Protein AF-A0A166B692-F1 (afdb_monomer_lite)

InterPro domains:
  IPR017853 Glycoside hydrolase superfamily [SSF51445] (12-212)

pLDDT: mean 76.42, std 23.41, range [21.06, 97.94]

Organism: NCBI:txid1314781

Radius of gyration: 19.12 Å; chains: 1; bounding box: 51×31×51 Å

Secondary structure (DSSP, 8-state):
-HHHHHHHHHHHHTT-EEEEEEEE-GGGGSSHHHHHHHHHHHHHHHHHHT-SEEEEEE---PPPPTT---TTS---HHHHHHHHHHHHHHHHH-TTSEEEEEE-THHHHS-SSHHHHHHH-THHHHHHHTTTT-SEEEEEE-STTPPEE-TTS-EE-TTSHHHHHHHHHHHHH-EEETTEEEPPPPGGGEEEEE----TTT-HHHHHHHHHHHHHHHHS-S--S---SS---S-----EE-SS-HHHHHHTTPPPPP-S-----SS---TTTTTTS-TTEEEEEEE--TTSS--

Foldseek 3Di:
DVVQLVVQVVLVVVQFQEAEEDEDDLVCQQDPVSLVVVLVVRVVVCVVSVGLEYEYEYDAFAQADPPQQDLQDGDRRSLVSVLVSVVVNCVVRDLSRAYHYEYALQLLQQFQASVSCRRRNSVSSNCLSCLVSHQAYEHEDADLPDFQAAPVRHGDHLLALVSLQSRCQCQQCWHHGNNDTGHHRQQLRYEYEYEDDQCVPPVSNVVSPVLNVCCLQPVPSDDPDHRPDDSNNRHQYDYHYPDALVVVVVVPRDEDDDDDDDDDDDDDHPPPCVPHDPRYDYDDDDPDPPPPDD

Structure (mmCIF, N/CA/C/O backbone):
data_AF-A0A166B692-F1
#
_entry.id   AF-A0A166B692-F1
#
loop_
_atom_site.group_PDB
_atom_site.id
_atom_site.type_symbol
_atom_site.label_atom_id
_atom_site.label_alt_id
_atom_site.label_comp_id
_atom_site.label_asym_id
_atom_site.label_entity_id
_atom_site.label_seq_id
_atom_site.pdbx_PDB_ins_code
_atom_site.Cartn_x
_atom_site.Cartn_y
_atom_site.Cartn_z
_atom_site.occupancy
_atom_site.B_iso_or_equiv
_atom_site.auth_seq_id
_atom_site.auth_comp_id
_atom_site.auth_asym_id
_atom_site.auth_atom_id
_atom_site.pdbx_PDB_model_num
ATOM 1 N N . GLU A 1 1 ? -30.198 3.445 -3.974 1.00 64.69 1 GLU A N 1
ATOM 2 C CA . GLU A 1 1 ? -29.521 2.811 -2.822 1.00 64.69 1 GLU A CA 1
ATOM 3 C C . GLU A 1 1 ? -29.617 1.288 -2.895 1.00 64.69 1 GLU A C 1
ATOM 5 O O . GLU A 1 1 ? -28.585 0.657 -3.077 1.00 64.69 1 GLU A O 1
ATOM 10 N N . ASP A 1 2 ? -30.819 0.704 -2.883 1.00 73.00 2 ASP A N 1
ATOM 11 C CA . ASP A 1 2 ? -31.014 -0.759 -2.958 1.00 73.00 2 ASP A CA 1
ATOM 12 C C . ASP A 1 2 ? -30.360 -1.430 -4.173 1.00 73.00 2 ASP A C 1
ATOM 14 O O . ASP A 1 2 ? -29.786 -2.509 -4.051 1.00 73.00 2 ASP A O 1
ATOM 18 N N . GLU A 1 3 ? -30.385 -0.776 -5.337 1.00 65.06 3 GLU A N 1
ATOM 19 C CA . GLU A 1 3 ? -29.701 -1.255 -6.546 1.00 65.06 3 GLU A CA 1
ATOM 20 C C . GLU A 1 3 ? -28.190 -1.428 -6.325 1.00 65.06 3 GLU A C 1
ATOM 22 O O . GLU A 1 3 ? -27.606 -2.427 -6.741 1.00 65.06 3 GLU A O 1
ATOM 27 N N . PHE A 1 4 ? -27.562 -0.492 -5.609 1.00 68.69 4 PHE A N 1
ATOM 28 C CA . PHE A 1 4 ? -26.135 -0.545 -5.309 1.00 68.69 4 PHE A CA 1
ATOM 29 C C . PHE A 1 4 ? -25.817 -1.655 -4.301 1.00 68.69 4 PHE A C 1
ATOM 31 O O . PHE A 1 4 ? -24.897 -2.436 -4.528 1.00 68.69 4 PHE A O 1
ATOM 38 N N . ILE A 1 5 ? -26.621 -1.795 -3.242 1.00 75.94 5 ILE A N 1
ATOM 39 C CA . ILE A 1 5 ? -26.503 -2.910 -2.286 1.00 75.94 5 ILE A CA 1
ATOM 40 C C . ILE A 1 5 ? -26.657 -4.256 -3.014 1.00 75.94 5 ILE A C 1
ATOM 42 O O . ILE A 1 5 ? -25.895 -5.192 -2.773 1.00 75.94 5 ILE A O 1
ATOM 46 N N . GLY A 1 6 ? -27.623 -4.356 -3.932 1.00 73.75 6 GLY A N 1
ATOM 47 C CA . GLY A 1 6 ? -27.830 -5.534 -4.773 1.00 73.75 6 GLY A CA 1
ATOM 48 C C . GLY A 1 6 ? -26.619 -5.848 -5.652 1.00 73.75 6 GLY A C 1
ATOM 49 O O . GLY A 1 6 ? -26.192 -7.001 -5.712 1.00 73.75 6 GLY A O 1
ATOM 50 N N . ALA A 1 7 ? -26.020 -4.830 -6.273 1.00 76.62 7 ALA A N 1
ATOM 51 C CA . ALA A 1 7 ? -24.820 -4.979 -7.089 1.00 76.62 7 ALA A CA 1
ATOM 52 C C . ALA A 1 7 ? -23.604 -5.434 -6.264 1.00 76.62 7 ALA A C 1
ATOM 54 O O . ALA A 1 7 ? -22.909 -6.361 -6.679 1.00 76.62 7 ALA A O 1
ATOM 55 N N . VAL A 1 8 ? -23.366 -4.846 -5.085 1.00 75.75 8 VAL A N 1
ATOM 56 C CA . VAL A 1 8 ? -22.285 -5.275 -4.177 1.00 75.75 8 VAL A CA 1
ATOM 57 C C . VAL A 1 8 ? -22.463 -6.748 -3.810 1.00 75.75 8 VAL A C 1
ATOM 59 O O . VAL A 1 8 ? -21.549 -7.547 -4.022 1.00 75.75 8 VAL A O 1
ATOM 62 N N . LYS A 1 9 ? -23.661 -7.144 -3.363 1.00 81.50 9 LYS A N 1
ATOM 63 C CA . LYS A 1 9 ? -23.963 -8.536 -2.992 1.00 81.50 9 LYS A CA 1
ATOM 64 C C . LYS A 1 9 ? -23.793 -9.513 -4.155 1.00 81.50 9 LYS A C 1
ATOM 66 O O . LYS A 1 9 ? -23.209 -10.576 -3.961 1.00 81.50 9 LYS A O 1
ATOM 71 N N . ASP A 1 10 ? -24.251 -9.164 -5.359 1.00 79.56 10 ASP A N 1
ATOM 72 C CA . ASP A 1 10 ? -24.052 -9.990 -6.559 1.00 79.56 10 ASP A CA 1
ATOM 73 C C . ASP A 1 10 ? -22.560 -10.236 -6.822 1.00 79.56 10 ASP A C 1
ATOM 75 O O . ASP A 1 10 ? -22.143 -11.374 -7.050 1.00 79.56 10 ASP A O 1
ATOM 79 N N . LYS A 1 11 ? -21.729 -9.196 -6.724 1.00 78.19 11 LYS A N 1
ATOM 80 C CA . LYS A 1 11 ? -20.282 -9.307 -6.938 1.00 78.19 11 LYS A CA 1
ATOM 81 C C . LYS A 1 11 ? -19.590 -10.130 -5.862 1.00 78.19 11 LYS A C 1
ATOM 83 O O . LYS A 1 11 ? -18.822 -11.029 -6.209 1.00 78.19 11 LYS A O 1
ATOM 88 N N . VAL A 1 12 ? -19.909 -9.889 -4.595 1.00 81.62 12 VAL A N 1
ATOM 89 C CA . VAL A 1 12 ? -19.395 -10.688 -3.475 1.00 81.62 12 VAL A CA 1
ATOM 90 C C . VAL A 1 12 ? -19.789 -12.161 -3.641 1.00 81.62 12 VAL A C 1
ATOM 92 O O . VAL A 1 12 ? -18.932 -13.034 -3.534 1.00 81.62 12 VAL A O 1
ATOM 95 N N . SER A 1 13 ? -21.038 -12.457 -4.032 1.00 85.31 13 SER A N 1
ATOM 96 C CA . SER A 1 13 ? -21.508 -13.836 -4.271 1.00 85.31 13 SER A CA 1
ATOM 97 C C . SER A 1 13 ? -20.775 -14.557 -5.411 1.00 85.31 13 SER A C 1
ATOM 99 O O . SER A 1 13 ? -20.705 -15.783 -5.437 1.00 85.31 13 SER A O 1
ATOM 101 N N . LYS A 1 14 ? -20.176 -13.797 -6.336 1.00 82.19 14 LYS A N 1
ATOM 102 C CA . LYS A 1 14 ? -19.334 -14.292 -7.438 1.00 82.19 14 LYS A CA 1
ATOM 103 C C . LYS A 1 14 ? -17.851 -14.384 -7.056 1.00 82.19 14 LYS A C 1
ATOM 105 O O . LYS A 1 14 ? -16.998 -14.471 -7.942 1.00 82.19 14 LYS A O 1
ATOM 110 N N . GLY A 1 15 ? -17.539 -14.330 -5.761 1.00 81.50 15 GLY A N 1
ATOM 111 C CA . GLY A 1 15 ? -16.182 -14.427 -5.227 1.00 81.50 15 GLY A CA 1
ATOM 112 C C . GLY A 1 15 ? -15.315 -13.204 -5.519 1.00 81.50 15 GLY A C 1
ATOM 113 O O . GLY A 1 15 ? -14.094 -13.326 -5.558 1.00 81.50 15 GLY A O 1
ATOM 114 N N . LYS A 1 16 ? -15.915 -12.037 -5.794 1.00 79.69 16 LYS A N 1
ATOM 115 C CA . LYS A 1 16 ? -15.157 -10.794 -5.981 1.00 79.69 16 LYS A CA 1
ATOM 116 C C . LYS A 1 16 ? -14.879 -10.140 -4.640 1.00 79.69 16 LYS A C 1
ATOM 118 O O . LYS A 1 16 ? -15.752 -10.091 -3.774 1.00 79.69 16 LYS A O 1
ATOM 123 N N . LEU A 1 17 ? -13.680 -9.585 -4.508 1.00 78.56 17 LEU A N 1
ATOM 124 C CA . LEU A 1 17 ? -13.394 -8.634 -3.446 1.00 78.56 17 LEU A CA 1
ATOM 125 C C . LEU A 1 17 ? -14.008 -7.282 -3.839 1.00 78.56 17 LEU A C 1
ATOM 127 O O . LEU A 1 17 ? -13.677 -6.767 -4.902 1.00 78.56 17 LEU A O 1
ATOM 131 N N . VAL A 1 18 ? -14.924 -6.760 -3.026 1.00 79.38 18 VAL A N 1
ATOM 132 C CA . VAL A 1 18 ? -15.646 -5.490 -3.182 1.00 79.38 18 VAL A CA 1
ATOM 133 C C . VAL A 1 18 ? -15.470 -4.693 -1.895 1.00 79.38 18 VAL A C 1
ATOM 135 O O . VAL A 1 18 ? -16.138 -4.951 -0.891 1.00 79.38 18 VAL A O 1
ATOM 138 N N . GLN A 1 19 ? -14.535 -3.746 -1.922 1.00 82.06 19 GLN A N 1
ATOM 139 C CA . GLN A 1 19 ? -14.082 -3.052 -0.713 1.00 82.06 19 GLN A CA 1
ATOM 140 C C . GLN A 1 19 ? -14.661 -1.645 -0.610 1.00 82.06 19 GLN A C 1
ATOM 142 O O . GLN A 1 19 ? -14.878 -0.977 -1.628 1.00 82.06 19 GLN A O 1
ATOM 147 N N . LEU A 1 20 ? -14.841 -1.199 0.632 1.00 80.94 20 LEU A N 1
ATOM 148 C CA . LEU A 1 20 ? -15.067 0.201 0.965 1.00 80.94 20 LEU A CA 1
ATOM 149 C C . LEU A 1 20 ? -13.738 0.966 0.895 1.00 80.94 20 LEU A C 1
ATOM 151 O O . LEU A 1 20 ? -12.823 0.653 1.653 1.00 80.94 20 LEU A O 1
ATOM 155 N N . GLY A 1 21 ? -13.646 1.976 0.029 1.00 78.38 21 GLY A N 1
ATOM 156 C CA . GLY A 1 21 ? -12.514 2.904 0.002 1.00 78.38 21 GLY A CA 1
ATOM 157 C C . GLY A 1 21 ? -12.627 3.968 1.097 1.00 78.38 21 GLY A C 1
ATOM 158 O O . GLY A 1 21 ? -13.635 4.676 1.180 1.00 78.38 21 GLY A O 1
ATOM 159 N N . VAL A 1 22 ? -11.593 4.103 1.926 1.00 77.06 22 VAL A N 1
ATOM 160 C CA . VAL A 1 22 ? -11.512 5.075 3.028 1.00 77.06 22 VAL A CA 1
ATOM 161 C C . VAL A 1 22 ? -10.198 5.841 2.930 1.00 77.06 22 VAL A C 1
ATOM 163 O O . VAL A 1 22 ? -9.146 5.232 2.766 1.00 77.06 22 VAL A O 1
ATOM 166 N N . PHE A 1 23 ? -10.237 7.170 3.047 1.00 75.56 23 PHE A N 1
ATOM 167 C CA . PHE A 1 23 ? -9.013 7.962 3.174 1.00 75.56 23 PHE A CA 1
ATOM 168 C C . PHE A 1 23 ? -8.420 7.798 4.571 1.00 75.56 23 PHE A C 1
ATOM 170 O O . PHE A 1 23 ? -9.109 7.947 5.582 1.00 75.56 23 PHE A O 1
ATOM 177 N N . TRP A 1 24 ? -7.135 7.481 4.615 1.00 75.25 24 TRP A N 1
ATOM 178 C CA . TRP A 1 24 ? -6.392 7.243 5.832 1.00 75.25 24 TRP A CA 1
ATOM 179 C C . TRP A 1 24 ? -5.989 8.554 6.486 1.00 75.25 24 TRP A C 1
ATOM 181 O O . TRP A 1 24 ? -4.905 9.081 6.264 1.00 75.25 24 TRP A O 1
ATOM 191 N N . ASP A 1 25 ? -6.830 9.021 7.396 1.00 78.12 25 ASP A N 1
ATOM 192 C CA . ASP A 1 2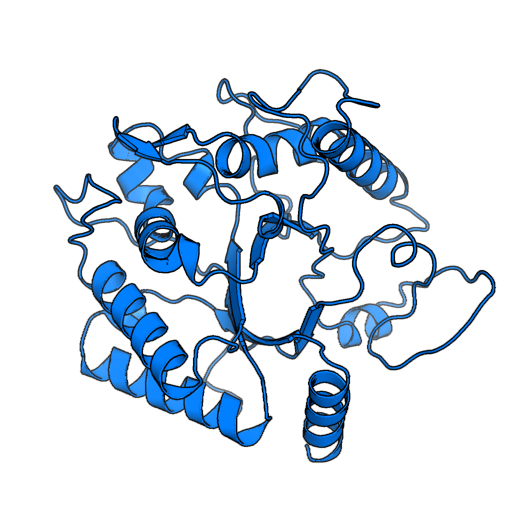5 ? -6.511 10.155 8.250 1.00 78.12 25 ASP A CA 1
ATOM 193 C C . ASP A 1 25 ? -5.996 9.675 9.617 1.00 78.12 25 ASP A C 1
ATOM 195 O O . ASP A 1 25 ? -6.754 9.179 10.460 1.00 78.12 25 ASP A O 1
ATOM 199 N N . PHE A 1 26 ? -4.688 9.814 9.848 1.00 78.12 26 PHE A N 1
ATOM 200 C CA . PHE A 1 26 ? -4.080 9.516 11.150 1.00 78.12 26 PHE A CA 1
ATOM 201 C C . PHE A 1 26 ? -4.628 10.413 12.270 1.00 78.12 26 PHE A C 1
ATOM 203 O O . PHE A 1 26 ? -4.648 9.989 13.425 1.00 78.12 26 PHE A O 1
ATOM 210 N N . GLY A 1 27 ? -5.138 11.608 11.949 1.00 72.69 27 GLY A N 1
ATOM 211 C CA . GLY A 1 27 ? -5.790 12.492 12.913 1.00 72.69 27 GLY A CA 1
ATOM 212 C C . GLY A 1 27 ? -7.027 11.862 13.556 1.00 72.69 27 GLY A C 1
ATOM 213 O O . GLY A 1 27 ? -7.283 12.097 14.727 1.00 72.69 27 GLY A O 1
ATOM 214 N N . GLN A 1 28 ? -7.736 10.971 12.852 1.00 72.88 28 GLN A N 1
ATOM 215 C CA . GLN A 1 28 ? -8.901 10.241 13.389 1.00 72.88 28 GLN A CA 1
ATOM 216 C C . GLN A 1 28 ? -8.526 9.122 14.372 1.00 72.88 28 GLN A C 1
ATOM 218 O O . GLN A 1 28 ? -9.392 8.398 14.857 1.00 72.88 28 GLN A O 1
ATOM 223 N N . HIS A 1 29 ? -7.234 8.960 14.646 1.00 81.75 29 HIS A N 1
ATOM 224 C CA . HIS A 1 29 ? -6.680 7.923 15.505 1.00 81.75 29 HIS A CA 1
ATOM 225 C C . HIS A 1 29 ? -5.787 8.522 16.597 1.00 81.75 29 HIS A C 1
ATOM 227 O O . HIS A 1 29 ? -5.005 7.804 17.217 1.00 81.75 29 HIS A O 1
ATOM 233 N N . ALA A 1 30 ? -5.900 9.829 16.864 1.00 79.25 30 ALA A N 1
ATOM 234 C CA . ALA A 1 30 ? -5.098 10.494 17.886 1.00 79.25 30 ALA A CA 1
ATOM 235 C C . ALA A 1 30 ? -5.487 10.077 19.318 1.00 79.25 30 ALA A C 1
ATOM 237 O O . ALA A 1 30 ? -4.670 10.195 20.229 1.00 79.25 30 ALA A O 1
ATOM 238 N N . ASN A 1 31 ? -6.710 9.576 19.535 1.00 83.19 31 ASN A N 1
ATOM 239 C CA . ASN A 1 31 ? -7.182 9.052 20.822 1.00 83.19 31 ASN A CA 1
ATOM 240 C C . ASN A 1 31 ? -8.294 7.993 20.667 1.00 83.19 31 ASN A C 1
ATOM 242 O O . ASN A 1 31 ? -8.905 7.857 19.605 1.00 83.19 31 ASN A O 1
ATOM 246 N N . ASP A 1 32 ? -8.603 7.300 21.767 1.00 86.31 32 ASP A N 1
ATOM 247 C CA . ASP A 1 32 ? -9.596 6.216 21.839 1.00 86.31 32 ASP A CA 1
ATOM 248 C C . ASP A 1 32 ? -11.006 6.630 21.381 1.00 86.31 32 ASP A C 1
ATOM 250 O O . ASP A 1 32 ? -11.751 5.817 20.834 1.00 86.31 32 ASP A O 1
ATOM 254 N N . THR A 1 33 ? -11.400 7.891 21.598 1.00 83.94 33 THR A N 1
ATOM 255 C CA . THR A 1 33 ? -12.746 8.367 21.235 1.00 83.94 33 THR A CA 1
ATOM 256 C C . THR A 1 33 ? -12.893 8.496 19.723 1.00 83.94 33 THR A C 1
ATOM 258 O O . THR A 1 33 ? -13.887 8.043 19.151 1.00 83.94 33 THR A O 1
ATOM 261 N N . GLU A 1 34 ? -11.905 9.096 19.061 1.00 79.69 34 GLU A N 1
ATOM 262 C CA . GLU A 1 34 ? -11.890 9.229 17.601 1.00 79.69 34 GLU A CA 1
ATOM 263 C C . GLU A 1 34 ? -11.753 7.862 16.929 1.00 79.69 34 GLU A C 1
ATOM 265 O O . GLU A 1 34 ? -12.510 7.557 16.003 1.00 79.69 34 GLU A O 1
ATOM 270 N N . GLN A 1 35 ? -10.900 6.999 17.487 1.00 81.62 35 GLN A N 1
ATOM 271 C CA . GLN A 1 35 ? -10.746 5.615 17.055 1.00 81.62 35 GLN A CA 1
ATOM 272 C C . GLN A 1 35 ? -12.075 4.846 17.111 1.00 81.62 35 GLN A C 1
ATOM 274 O O . GLN A 1 35 ? -12.483 4.226 16.126 1.00 81.62 35 GLN A O 1
ATOM 279 N N . ALA A 1 36 ? -12.782 4.887 18.245 1.00 83.12 36 ALA A N 1
ATOM 280 C CA . ALA A 1 36 ? -14.055 4.185 18.402 1.00 83.12 36 ALA A CA 1
ATOM 281 C C . ALA A 1 36 ? -15.103 4.679 17.394 1.00 83.12 36 ALA A C 1
ATOM 283 O O . ALA A 1 36 ? -15.796 3.871 16.770 1.00 83.12 36 ALA A O 1
ATOM 284 N N . LYS A 1 37 ? -15.169 5.997 17.173 1.00 80.06 37 LYS A N 1
ATOM 285 C CA . LYS A 1 37 ? -16.073 6.609 16.191 1.00 80.06 37 LYS A CA 1
ATOM 286 C C . LYS A 1 37 ? -15.744 6.186 14.759 1.00 80.06 37 LYS A C 1
ATOM 288 O O . LYS A 1 37 ? -16.664 5.952 13.969 1.00 80.06 37 LYS A O 1
ATOM 293 N N . PHE A 1 38 ? -14.461 6.082 14.413 1.00 83.50 38 PHE A N 1
ATOM 294 C CA . PHE A 1 38 ? -14.029 5.580 13.110 1.00 83.50 38 PHE A CA 1
ATOM 295 C C . PHE A 1 38 ? -14.496 4.138 12.897 1.00 83.50 38 PHE A C 1
ATOM 297 O O . PHE A 1 38 ? -15.154 3.853 11.896 1.00 83.50 38 PHE A O 1
ATOM 304 N N . ILE A 1 39 ? -14.236 3.250 13.863 1.00 86.12 39 ILE A N 1
ATOM 305 C CA . ILE A 1 39 ? -14.641 1.837 13.802 1.00 86.12 39 ILE A CA 1
ATOM 306 C C . ILE A 1 39 ? -16.160 1.718 13.655 1.00 86.12 39 ILE A C 1
ATOM 308 O O . ILE A 1 39 ? -16.639 0.997 12.779 1.00 86.12 39 ILE A O 1
ATOM 312 N N . GLU A 1 40 ? -16.931 2.436 14.472 1.00 83.25 40 GLU A N 1
ATOM 313 C CA . GLU A 1 40 ? -18.394 2.437 14.393 1.00 83.25 40 GLU A CA 1
ATOM 314 C C . GLU A 1 40 ? -18.873 2.877 13.003 1.00 83.25 40 GLU A C 1
ATOM 316 O O . GLU A 1 40 ? -19.646 2.171 12.353 1.00 83.25 40 GLU A O 1
ATOM 321 N N . THR A 1 41 ? -18.353 4.000 12.506 1.00 80.12 41 THR A N 1
ATOM 322 C CA . THR A 1 41 ? -18.751 4.565 11.211 1.00 80.12 41 THR A CA 1
ATOM 323 C C . THR A 1 41 ? -18.422 3.610 10.069 1.00 80.12 41 THR A C 1
ATOM 325 O O . THR A 1 41 ? -19.305 3.247 9.290 1.00 80.12 41 THR A O 1
ATOM 328 N N . VAL A 1 42 ? -17.172 3.162 9.979 1.00 83.25 42 VAL A N 1
ATOM 329 C CA . VAL A 1 42 ? -16.694 2.291 8.900 1.00 83.25 42 VAL A CA 1
ATOM 330 C C . VAL A 1 42 ? -17.437 0.961 8.908 1.00 83.25 42 VAL A C 1
ATOM 332 O O . VAL A 1 42 ? -17.937 0.532 7.867 1.00 83.25 42 VAL A O 1
ATOM 335 N N . THR A 1 43 ? -17.588 0.336 10.077 1.00 88.38 43 THR A N 1
ATOM 336 C CA . THR A 1 43 ? -18.288 -0.950 10.170 1.00 88.38 43 THR A CA 1
ATOM 337 C C . THR A 1 43 ? -19.782 -0.813 9.879 1.00 88.38 43 THR A C 1
ATOM 339 O O . THR A 1 43 ? -20.339 -1.679 9.214 1.00 88.38 43 THR A O 1
ATOM 342 N N . SER A 1 44 ? -20.430 0.299 10.247 1.00 81.75 44 SER A N 1
ATOM 343 C CA . SER A 1 44 ? -21.834 0.543 9.880 1.00 81.75 44 SER A CA 1
ATOM 344 C C . SER A 1 44 ? -22.047 0.639 8.362 1.00 81.75 44 SER A C 1
ATOM 346 O O . SER A 1 44 ? -23.039 0.128 7.842 1.00 81.75 44 SER A O 1
ATOM 348 N N . ILE A 1 45 ? -21.103 1.246 7.631 1.00 79.94 45 ILE A N 1
ATOM 349 C CA . ILE A 1 45 ? -21.147 1.353 6.166 1.00 79.94 45 ILE A CA 1
ATOM 350 C C . ILE A 1 45 ? -20.902 -0.022 5.537 1.00 79.94 45 ILE A C 1
ATOM 352 O O . ILE A 1 45 ? -21.648 -0.423 4.642 1.00 79.94 45 ILE A O 1
ATOM 356 N N . ILE A 1 46 ? -19.899 -0.761 6.020 1.00 84.88 46 ILE A N 1
ATOM 357 C CA . ILE A 1 46 ? -19.628 -2.136 5.579 1.00 84.88 46 ILE A CA 1
ATOM 358 C C . ILE A 1 46 ? -20.873 -3.011 5.763 1.00 84.88 46 ILE A C 1
ATOM 360 O O . ILE A 1 46 ? -21.310 -3.645 4.802 1.00 84.88 46 ILE A O 1
ATOM 364 N N . ASP A 1 47 ? -21.493 -2.970 6.945 1.00 93.75 47 ASP A N 1
ATOM 365 C CA . ASP A 1 47 ? -22.680 -3.761 7.286 1.00 93.75 47 ASP A CA 1
ATOM 366 C C . ASP A 1 47 ? -23.888 -3.365 6.414 1.00 93.75 47 ASP A C 1
ATOM 368 O O . ASP A 1 47 ? -24.613 -4.229 5.914 1.00 93.75 47 ASP A O 1
ATOM 372 N N . LYS A 1 48 ? -24.085 -2.060 6.172 1.00 82.06 48 LYS A N 1
ATOM 373 C CA . LYS A 1 48 ? -25.188 -1.536 5.350 1.00 82.06 48 LYS A CA 1
ATOM 374 C C . LYS A 1 48 ? -25.087 -1.971 3.888 1.00 82.06 48 LYS A C 1
ATOM 376 O O . LYS A 1 48 ? -26.089 -2.382 3.299 1.00 82.06 48 LYS A O 1
ATOM 381 N N . TYR A 1 49 ? -23.904 -1.854 3.289 1.00 80.44 49 TYR A N 1
ATOM 382 C CA . TYR A 1 49 ? -23.717 -2.079 1.852 1.00 80.44 49 TYR A CA 1
ATOM 383 C C . TYR A 1 49 ? -23.263 -3.498 1.499 1.00 80.44 49 TYR A C 1
ATOM 385 O O . TYR A 1 49 ? -23.395 -3.904 0.345 1.00 80.44 49 TYR A O 1
ATOM 393 N N . GLY A 1 50 ? -22.811 -4.282 2.480 1.00 85.88 50 GLY A N 1
ATOM 394 C CA . GLY A 1 50 ? -22.369 -5.662 2.287 1.00 85.88 50 GLY A CA 1
ATOM 395 C C . GLY A 1 50 ? -20.976 -5.776 1.669 1.00 85.88 50 GLY A C 1
ATOM 396 O O . GLY A 1 50 ? -20.723 -6.727 0.930 1.00 85.88 50 GLY A O 1
ATOM 397 N N . PHE A 1 51 ? -20.091 -4.810 1.932 1.00 85.44 51 PHE A N 1
ATOM 398 C CA . PHE A 1 51 ? -18.693 -4.887 1.503 1.00 85.44 51 PHE A CA 1
ATOM 399 C C . PHE A 1 51 ? -17.981 -6.057 2.192 1.00 85.44 51 PHE A C 1
ATOM 401 O O . PHE A 1 51 ? -18.229 -6.341 3.361 1.00 85.44 51 PHE A O 1
ATOM 408 N N . ASN A 1 52 ? -17.071 -6.724 1.483 1.00 91.31 52 ASN A N 1
ATOM 409 C CA . ASN A 1 52 ? -16.252 -7.816 2.028 1.00 91.31 52 ASN A CA 1
ATOM 410 C C . ASN A 1 52 ? -14.771 -7.428 2.159 1.00 91.31 52 ASN A C 1
ATOM 412 O O . ASN A 1 52 ? -13.899 -8.294 2.179 1.00 91.31 52 ASN A O 1
ATOM 416 N N . GLY A 1 53 ? -14.484 -6.130 2.247 1.00 90.44 53 GLY A N 1
ATOM 417 C CA . GLY A 1 53 ? -13.162 -5.620 2.575 1.00 90.44 53 GLY A CA 1
ATOM 418 C C . GLY A 1 53 ? -13.136 -4.106 2.752 1.00 90.44 53 GLY A C 1
ATOM 419 O O . GLY A 1 53 ? -14.136 -3.414 2.534 1.00 90.44 53 GLY A O 1
ATOM 420 N N . ILE A 1 54 ? -11.964 -3.598 3.111 1.00 86.38 54 ILE A N 1
ATOM 421 C CA . ILE A 1 54 ? -11.647 -2.175 3.223 1.00 86.38 54 ILE A CA 1
ATOM 422 C C . ILE A 1 54 ? -10.364 -1.872 2.445 1.00 86.38 54 ILE A C 1
ATOM 424 O O . ILE A 1 54 ? -9.406 -2.644 2.488 1.00 86.38 54 ILE A O 1
ATOM 428 N N . ASP A 1 55 ? -10.351 -0.749 1.736 1.00 86.25 55 ASP A N 1
ATOM 429 C CA . ASP A 1 55 ? -9.171 -0.212 1.068 1.00 86.25 55 ASP A CA 1
ATOM 430 C C . ASP A 1 55 ? -8.811 1.159 1.642 1.00 86.25 55 ASP A C 1
ATOM 432 O O . ASP A 1 55 ? -9.613 2.095 1.603 1.00 86.25 55 ASP A O 1
ATOM 436 N N . LEU A 1 56 ? -7.604 1.271 2.186 1.00 86.12 56 LEU A N 1
ATOM 437 C CA . LEU A 1 56 ? -7.111 2.486 2.814 1.00 86.12 56 LEU A CA 1
ATOM 438 C C . LEU A 1 56 ? -6.301 3.278 1.792 1.00 86.12 56 LEU A C 1
ATOM 440 O O . LEU A 1 56 ? -5.211 2.869 1.393 1.00 86.12 56 LEU A O 1
ATOM 444 N N . ASN A 1 57 ? -6.856 4.410 1.377 1.00 79.81 57 ASN A N 1
ATOM 445 C CA . ASN A 1 57 ? -6.235 5.344 0.450 1.00 79.81 57 ASN A CA 1
ATOM 446 C C . ASN A 1 57 ? -5.401 6.342 1.241 1.00 79.81 57 ASN A C 1
ATOM 448 O O . ASN A 1 57 ? -5.868 6.881 2.242 1.00 79.81 57 ASN A O 1
ATOM 452 N N . GLU A 1 58 ? -4.186 6.602 0.788 1.00 76.69 58 GLU A N 1
ATOM 453 C CA . GLU A 1 58 ? -3.293 7.558 1.431 1.00 76.69 58 GLU A CA 1
ATOM 454 C C . GLU A 1 58 ? -3.944 8.938 1.623 1.00 76.69 58 GLU A C 1
ATOM 456 O O . GLU A 1 58 ? -4.544 9.487 0.696 1.00 76.69 58 GLU A O 1
ATOM 461 N N . PHE A 1 59 ? -3.794 9.533 2.808 1.00 75.12 59 PHE A N 1
ATOM 462 C CA . PHE A 1 59 ? -4.180 10.923 3.058 1.00 75.12 59 PHE A CA 1
ATOM 463 C C . PHE A 1 59 ? -3.116 11.626 3.909 1.00 75.12 59 PHE A C 1
ATOM 465 O O . PHE A 1 59 ? -3.247 11.822 5.114 1.00 75.12 59 PHE A O 1
ATOM 472 N N . GLY A 1 60 ? -2.028 12.011 3.237 1.00 77.81 60 GLY A N 1
ATOM 473 C CA . GLY A 1 60 ? -0.914 12.739 3.844 1.00 77.81 60 GLY A CA 1
ATOM 474 C C . GLY A 1 60 ? -0.057 11.889 4.783 1.00 77.81 60 GLY A C 1
ATOM 475 O O . GLY A 1 60 ? -0.290 10.702 4.966 1.00 77.81 60 GLY A O 1
ATOM 476 N N . PHE A 1 61 ? 0.963 12.503 5.372 1.00 81.88 61 PHE A N 1
ATOM 477 C CA . PHE A 1 61 ? 1.883 11.849 6.298 1.00 81.88 61 PHE A CA 1
ATOM 478 C C . PHE A 1 61 ? 1.878 12.598 7.627 1.00 81.88 61 PHE A C 1
ATOM 480 O O . PHE A 1 61 ? 2.165 13.798 7.618 1.00 81.88 61 PHE A O 1
ATOM 487 N N . PRO A 1 62 ? 1.574 11.951 8.766 1.00 87.50 62 PRO A N 1
ATOM 488 C CA . PRO A 1 62 ? 1.961 12.517 10.043 1.00 87.50 62 PRO A CA 1
ATOM 489 C C . PRO A 1 62 ? 3.486 12.446 10.157 1.00 87.50 62 PRO A C 1
ATOM 491 O O . PRO A 1 62 ? 4.110 11.492 9.684 1.00 87.50 62 PRO A O 1
ATOM 494 N N . THR A 1 63 ? 4.073 13.439 10.815 1.00 94.19 63 THR A N 1
ATOM 495 C CA . THR A 1 63 ? 5.437 13.300 11.322 1.00 94.19 63 THR A CA 1
ATOM 496 C C . THR A 1 63 ? 5.417 12.280 12.457 1.00 94.19 63 THR A C 1
ATOM 498 O O . THR A 1 63 ? 4.538 12.348 13.317 1.00 94.19 63 THR A O 1
ATOM 501 N N . LEU A 1 64 ? 6.352 11.333 12.439 1.00 96.44 64 LEU A N 1
ATOM 502 C CA . LEU A 1 64 ? 6.552 10.402 13.549 1.00 96.44 64 LEU A CA 1
ATOM 503 C C . LEU A 1 64 ? 7.120 11.129 14.778 1.00 96.44 64 LEU A C 1
ATOM 505 O O . LEU A 1 64 ? 7.820 12.132 14.639 1.00 96.44 64 LEU A O 1
ATOM 509 N N . ASP A 1 65 ? 6.800 10.630 15.971 1.00 96.12 65 ASP A N 1
ATOM 510 C CA . ASP A 1 65 ? 7.306 11.176 17.231 1.00 96.12 65 ASP A CA 1
ATOM 511 C C . ASP A 1 65 ? 8.837 11.015 17.328 1.00 96.12 65 ASP A C 1
ATOM 513 O O . ASP A 1 65 ? 9.418 10.054 16.817 1.00 96.12 65 ASP A O 1
ATOM 517 N N . ASP A 1 66 ? 9.504 11.942 18.023 1.00 95.31 66 ASP A N 1
ATOM 518 C CA . ASP A 1 66 ? 10.954 11.885 18.229 1.00 95.31 66 ASP A CA 1
ATOM 519 C C . ASP A 1 66 ? 11.370 10.545 18.870 1.00 95.31 66 ASP A C 1
ATOM 521 O O . ASP A 1 66 ? 10.933 10.196 19.968 1.00 95.31 66 ASP A O 1
ATOM 525 N N . GLY A 1 67 ? 12.270 9.818 18.201 1.00 94.50 67 GLY A N 1
ATOM 526 C CA . GLY A 1 67 ? 12.765 8.511 18.643 1.00 94.50 67 GLY A CA 1
ATOM 527 C C . GLY A 1 67 ? 11.956 7.311 18.143 1.00 94.50 67 GLY A C 1
ATOM 528 O O . GLY A 1 67 ? 12.381 6.175 18.369 1.00 94.50 67 GLY A O 1
ATOM 529 N N . ASP A 1 68 ? 10.849 7.527 17.426 1.00 96.88 68 ASP A N 1
ATOM 530 C CA . ASP A 1 68 ? 10.139 6.478 16.690 1.00 96.88 68 ASP A CA 1
ATOM 531 C C . ASP A 1 68 ? 10.881 6.146 15.382 1.00 96.88 68 ASP A C 1
ATOM 533 O O . ASP A 1 68 ? 10.457 6.493 14.281 1.00 96.88 68 ASP A O 1
ATOM 537 N N . ASP A 1 69 ? 12.044 5.505 15.521 1.00 96.19 69 ASP A N 1
ATOM 538 C CA . ASP A 1 69 ? 12.968 5.157 14.427 1.00 96.19 69 ASP A CA 1
ATOM 539 C C . ASP A 1 69 ? 12.800 3.700 13.956 1.00 96.19 69 ASP A C 1
ATOM 541 O O . ASP A 1 69 ? 13.542 3.216 13.098 1.00 96.19 69 ASP A O 1
ATOM 545 N N . ASP A 1 70 ? 11.850 2.969 14.543 1.00 96.44 70 ASP A N 1
ATOM 546 C CA . ASP A 1 70 ? 11.702 1.527 14.379 1.00 96.44 70 ASP A CA 1
ATOM 547 C C . ASP A 1 70 ? 10.317 1.156 13.845 1.00 96.44 70 ASP A C 1
ATOM 549 O O . ASP A 1 70 ? 9.356 1.005 14.597 1.00 96.44 70 ASP A O 1
ATOM 553 N N . PHE A 1 71 ? 10.221 0.916 12.534 1.00 97.69 71 PHE A N 1
ATOM 554 C CA . PHE A 1 71 ? 8.957 0.505 11.913 1.00 97.69 71 PHE A CA 1
ATOM 555 C C . PHE A 1 71 ? 8.411 -0.832 12.452 1.00 97.69 71 PHE A C 1
ATOM 557 O O . PHE A 1 71 ? 7.228 -1.123 12.278 1.00 97.69 71 PHE A O 1
ATOM 564 N N . GLU A 1 72 ? 9.240 -1.677 13.073 1.00 97.50 72 GLU A N 1
ATOM 565 C CA . GLU A 1 72 ? 8.794 -2.947 13.662 1.00 97.50 72 GLU A CA 1
ATOM 566 C C . GLU A 1 72 ? 8.113 -2.732 15.024 1.00 97.50 72 GLU A C 1
ATOM 568 O O . GLU A 1 72 ? 7.338 -3.581 15.469 1.00 97.50 72 GLU A O 1
ATOM 573 N N . GLN A 1 73 ? 8.396 -1.607 15.687 1.00 97.25 73 GLN A N 1
ATOM 574 C CA . GLN A 1 73 ? 7.905 -1.251 17.019 1.00 97.25 73 GLN A CA 1
ATOM 575 C C . GLN A 1 73 ? 7.478 0.227 17.059 1.00 97.25 73 GLN A C 1
ATOM 577 O O . GLN A 1 73 ? 8.078 1.007 17.801 1.00 97.25 73 GLN A O 1
ATOM 582 N N . PRO A 1 74 ? 6.448 0.620 16.282 1.00 97.00 74 PRO A N 1
ATOM 583 C CA . PRO A 1 74 ? 6.021 2.011 16.213 1.00 97.00 74 PRO A CA 1
ATOM 584 C C . PRO A 1 74 ? 5.590 2.528 17.586 1.00 97.00 74 PRO A C 1
ATOM 586 O O . PRO A 1 74 ? 4.921 1.818 18.344 1.00 97.00 74 PRO A O 1
ATOM 589 N N . GLN A 1 75 ? 5.933 3.778 17.879 1.00 96.56 75 GLN A N 1
ATOM 590 C CA . GLN A 1 75 ? 5.610 4.440 19.150 1.00 96.56 75 GLN A CA 1
ATOM 591 C C . GLN A 1 75 ? 4.647 5.612 18.980 1.00 96.56 75 GLN A C 1
ATOM 593 O O . GLN A 1 75 ? 3.903 5.931 19.909 1.00 96.56 75 GLN A O 1
ATOM 598 N N . THR A 1 76 ? 4.605 6.203 17.786 1.00 95.69 76 THR A N 1
ATOM 599 C CA . THR A 1 76 ? 3.709 7.306 17.458 1.00 95.69 76 THR A CA 1
ATOM 600 C C . THR A 1 76 ? 2.266 6.877 17.685 1.00 95.69 76 THR A C 1
ATOM 602 O O . THR A 1 76 ? 1.764 5.948 17.044 1.00 95.69 76 THR A O 1
ATOM 605 N N . THR A 1 77 ? 1.570 7.568 18.591 1.00 93.56 77 THR A N 1
ATOM 606 C CA . THR A 1 77 ? 0.257 7.128 19.105 1.00 93.56 77 THR A CA 1
ATOM 607 C C . THR A 1 77 ? -0.754 6.881 17.982 1.00 93.56 77 THR A C 1
ATOM 609 O O . THR A 1 77 ? -1.412 5.843 17.953 1.00 93.56 77 THR A O 1
ATOM 612 N N . ALA A 1 78 ? -0.831 7.788 17.003 1.00 91.81 78 ALA A N 1
ATOM 613 C CA . ALA A 1 78 ? -1.750 7.647 15.875 1.00 91.81 78 ALA A CA 1
ATOM 614 C C . ALA A 1 78 ? -1.452 6.409 15.010 1.00 91.81 78 ALA A C 1
ATOM 616 O O . ALA A 1 78 ? -2.379 5.758 14.531 1.00 91.81 78 ALA A O 1
ATOM 617 N N . VAL A 1 79 ? -0.176 6.048 14.839 1.00 95.12 79 VAL A N 1
ATOM 618 C CA . VAL A 1 79 ? 0.254 4.857 14.087 1.00 95.12 79 VAL A CA 1
ATOM 619 C C . VAL A 1 79 ? -0.162 3.585 14.824 1.00 95.12 79 VAL A C 1
ATOM 621 O O . VAL A 1 79 ? -0.783 2.698 14.231 1.00 95.12 79 VAL A O 1
ATOM 624 N N . VAL A 1 80 ? 0.120 3.515 16.127 1.00 96.12 80 VAL A N 1
ATOM 625 C CA . VAL A 1 80 ? -0.250 2.379 16.987 1.00 96.12 80 VAL A CA 1
ATOM 626 C C . VAL A 1 80 ? -1.767 2.185 17.009 1.00 96.12 80 VAL A C 1
ATOM 628 O O . VAL A 1 80 ? -2.263 1.074 16.791 1.00 96.12 80 VAL A O 1
ATOM 631 N N . ASN A 1 81 ? -2.517 3.270 17.194 1.00 94.12 81 ASN A N 1
ATOM 632 C CA . ASN A 1 81 ? -3.975 3.238 17.199 1.00 94.12 81 ASN A CA 1
ATOM 633 C C . ASN A 1 81 ? -4.535 2.803 15.844 1.00 94.12 81 ASN A C 1
ATOM 635 O O . ASN A 1 81 ? -5.490 2.026 15.797 1.00 94.12 81 ASN A O 1
ATOM 639 N N . TYR A 1 82 ? -3.938 3.226 14.729 1.00 93.31 82 TYR A N 1
ATOM 640 C CA . TYR A 1 82 ? -4.385 2.793 13.407 1.00 93.31 82 TYR A CA 1
ATOM 641 C C . TYR A 1 82 ? -4.221 1.280 13.208 1.00 93.31 82 TYR A C 1
ATOM 643 O O . TYR A 1 82 ? -5.156 0.606 12.770 1.00 93.31 82 TYR A O 1
ATOM 651 N N . ILE A 1 83 ? -3.077 0.716 13.613 1.00 96.38 83 ILE A N 1
ATOM 652 C CA . ILE A 1 83 ? -2.845 -0.740 13.586 1.00 96.38 83 ILE A CA 1
ATOM 653 C C . ILE A 1 83 ? -3.932 -1.461 14.387 1.00 96.38 83 ILE A C 1
ATOM 655 O O . ILE A 1 83 ? -4.543 -2.413 13.896 1.00 96.38 83 ILE A O 1
ATOM 659 N N . GLN A 1 84 ? -4.214 -0.993 15.605 1.00 96.31 84 GLN A N 1
ATOM 660 C CA . GLN A 1 84 ? -5.228 -1.603 16.464 1.00 96.31 84 GLN A CA 1
ATOM 661 C C . GLN A 1 84 ? -6.643 -1.495 15.873 1.00 96.31 84 GLN A C 1
ATOM 663 O O . GLN A 1 84 ? -7.443 -2.427 15.986 1.00 96.31 84 GLN A O 1
ATOM 668 N N . THR A 1 85 ? -6.946 -0.386 15.204 1.00 94.38 85 THR A N 1
ATOM 669 C CA . THR A 1 85 ? -8.227 -0.151 14.522 1.00 94.38 85 THR A CA 1
ATOM 670 C C . THR A 1 85 ? -8.454 -1.169 13.423 1.00 94.38 85 THR A C 1
ATOM 672 O O . THR A 1 85 ? -9.487 -1.839 13.404 1.00 94.38 85 THR A O 1
ATOM 675 N N . LEU A 1 86 ? -7.473 -1.335 12.535 1.00 95.81 86 LEU A N 1
ATOM 676 C CA . LEU A 1 86 ? -7.579 -2.275 11.426 1.00 95.81 86 LEU A CA 1
ATOM 677 C C . LEU A 1 86 ? -7.670 -3.722 11.912 1.00 95.81 86 LEU A C 1
ATOM 679 O O . LEU A 1 86 ? -8.510 -4.469 11.412 1.00 95.81 86 LEU A O 1
ATOM 683 N N . ARG A 1 87 ? -6.903 -4.095 12.948 1.00 97.00 87 ARG A N 1
ATOM 684 C CA . ARG A 1 87 ? -7.041 -5.407 13.607 1.00 97.00 87 ARG A CA 1
ATOM 685 C C . ARG A 1 87 ? -8.442 -5.617 14.169 1.00 97.00 87 ARG A C 1
ATOM 687 O O . ARG A 1 87 ? -9.010 -6.691 14.006 1.00 97.00 87 ARG A O 1
ATOM 694 N N . THR A 1 88 ? -9.020 -4.593 14.796 1.00 97.06 88 THR A N 1
ATOM 695 C CA . THR A 1 88 ? -10.377 -4.656 15.361 1.00 97.06 88 THR A CA 1
ATOM 696 C C . THR A 1 88 ? -11.430 -4.840 14.268 1.00 97.06 88 THR A C 1
ATOM 698 O O . THR A 1 88 ? -12.309 -5.693 14.396 1.00 97.06 88 THR A O 1
ATOM 701 N N . ILE A 1 89 ? -11.325 -4.091 13.166 1.00 95.88 89 ILE A N 1
ATOM 702 C CA . ILE A 1 89 ? -12.225 -4.223 12.012 1.00 95.88 89 ILE A CA 1
ATOM 703 C C . ILE A 1 89 ? -12.089 -5.614 11.387 1.00 95.88 89 ILE A C 1
ATOM 705 O O . ILE A 1 89 ? -13.100 -6.284 11.179 1.00 95.88 89 ILE A O 1
ATOM 709 N N . LYS A 1 90 ? -10.865 -6.092 11.132 1.00 96.38 90 LYS A N 1
ATOM 710 C CA . LYS A 1 90 ? -10.661 -7.423 10.549 1.00 96.38 90 LYS A CA 1
ATOM 711 C C . LYS A 1 90 ? -11.176 -8.526 11.473 1.00 96.38 90 LYS A C 1
ATOM 713 O O . LYS A 1 90 ? -11.890 -9.406 11.009 1.00 96.38 90 LYS A O 1
ATOM 718 N N . ALA A 1 91 ? -10.918 -8.445 12.779 1.00 97.31 91 ALA A N 1
ATOM 719 C CA . ALA A 1 91 ? -11.429 -9.412 13.753 1.00 97.31 91 ALA A CA 1
ATOM 720 C C . ALA A 1 91 ? -12.967 -9.484 13.780 1.00 97.31 91 ALA A C 1
ATOM 722 O O . ALA A 1 91 ? -13.519 -10.561 13.996 1.00 97.31 91 ALA A O 1
ATOM 723 N N . LYS A 1 92 ? -13.670 -8.369 13.523 1.00 97.94 92 LYS A N 1
ATOM 724 C CA . LYS A 1 92 ? -15.139 -8.351 13.408 1.00 97.94 92 LYS A CA 1
ATOM 725 C C . LYS A 1 92 ? -15.644 -9.158 12.203 1.00 97.94 92 LYS A C 1
ATOM 727 O O . LYS A 1 92 ? -16.692 -9.791 12.315 1.00 97.94 92 LYS A O 1
ATOM 732 N N . TYR A 1 93 ? -14.935 -9.131 11.074 1.00 97.75 93 TYR A N 1
ATOM 733 C CA . TYR A 1 93 ? -15.390 -9.735 9.812 1.00 97.75 93 TYR A CA 1
ATOM 734 C C . TYR A 1 93 ? -14.725 -11.076 9.461 1.00 97.75 93 TYR A C 1
ATOM 736 O O . TYR A 1 93 ? -15.249 -11.808 8.623 1.00 97.75 93 TYR A O 1
ATOM 744 N N . GLY A 1 94 ? -13.619 -11.423 10.120 1.00 96.19 94 GLY A N 1
ATOM 745 C CA . GLY A 1 94 ? -12.890 -12.677 9.939 1.00 96.19 94 GLY A CA 1
ATOM 746 C C . GLY A 1 94 ? -11.764 -12.612 8.903 1.00 96.19 94 GLY A C 1
ATOM 747 O O . GLY A 1 94 ? -11.522 -11.592 8.256 1.00 96.19 94 GLY A O 1
ATOM 748 N N . ASP A 1 95 ? -11.059 -13.733 8.753 1.00 93.50 95 ASP A N 1
ATOM 749 C CA . ASP A 1 95 ? -9.814 -13.817 7.975 1.00 93.50 95 ASP A CA 1
ATOM 750 C C . ASP A 1 95 ? -10.001 -13.505 6.483 1.00 93.50 95 ASP A C 1
ATOM 752 O O . ASP A 1 95 ? -9.124 -12.883 5.873 1.00 93.50 95 ASP A O 1
ATOM 756 N N . ASP A 1 96 ? -11.168 -13.857 5.934 1.00 92.81 96 ASP A N 1
ATOM 757 C CA . ASP A 1 96 ? -11.546 -13.636 4.533 1.00 92.81 96 ASP A CA 1
ATOM 758 C C . ASP A 1 96 ? -11.883 -12.169 4.214 1.00 92.81 96 ASP A C 1
ATOM 760 O O . ASP A 1 96 ? -12.022 -11.807 3.043 1.00 92.81 96 ASP A O 1
ATOM 764 N N . PHE A 1 97 ? -12.018 -11.309 5.230 1.00 96.44 97 PHE A N 1
ATOM 765 C CA . PHE A 1 97 ? -12.252 -9.886 5.017 1.00 96.44 97 PHE A CA 1
ATOM 766 C C . PHE A 1 97 ? -11.020 -9.232 4.393 1.00 96.44 97 PHE A C 1
ATOM 768 O O . PHE A 1 97 ? -9.912 -9.296 4.948 1.00 96.44 97 PHE A O 1
ATOM 775 N N . GLY A 1 98 ? -11.221 -8.593 3.242 1.00 92.69 98 GLY A N 1
ATOM 776 C CA . GLY A 1 98 ? -10.135 -7.984 2.497 1.00 92.69 98 GLY A CA 1
ATOM 777 C C . GLY A 1 98 ? -9.576 -6.744 3.181 1.00 92.69 98 GLY A C 1
ATOM 778 O O . GLY A 1 98 ? -10.321 -5.887 3.652 1.00 92.69 98 GLY A O 1
ATOM 779 N N . LEU A 1 99 ? -8.252 -6.651 3.206 1.00 94.81 99 LEU A N 1
ATOM 780 C CA . LEU A 1 99 ? -7.528 -5.492 3.710 1.00 94.81 99 LEU A CA 1
ATOM 781 C C . LEU A 1 99 ? -6.560 -5.024 2.633 1.00 94.81 99 LEU A C 1
ATOM 783 O O . LEU A 1 99 ? -5.579 -5.710 2.329 1.00 94.81 99 LEU A O 1
ATOM 787 N N . SER A 1 100 ? -6.850 -3.874 2.040 1.00 91.00 100 SER A N 1
ATOM 788 C CA . SER A 1 100 ? -6.025 -3.291 0.990 1.00 91.00 100 SER A CA 1
ATOM 789 C C . SER A 1 100 ? -5.515 -1.910 1.370 1.00 91.00 100 SER A C 1
ATOM 791 O O . SER A 1 100 ? -6.133 -1.198 2.159 1.00 91.00 100 SER A O 1
ATOM 793 N N . PHE A 1 101 ? -4.368 -1.554 0.808 1.00 89.75 101 PHE A N 1
ATOM 794 C CA . PHE A 1 101 ? -3.796 -0.222 0.921 1.00 89.75 101 PHE A CA 1
ATOM 795 C C . PHE A 1 101 ? -3.485 0.290 -0.469 1.00 89.75 101 PHE A C 1
ATOM 797 O O . PHE A 1 101 ? -2.813 -0.399 -1.237 1.00 89.75 101 PHE A O 1
ATOM 804 N N . THR A 1 102 ? -3.926 1.503 -0.756 1.00 86.44 102 THR A N 1
ATOM 805 C CA . THR A 1 102 ? -3.621 2.225 -1.983 1.00 86.44 102 THR A CA 1
ATOM 806 C C . THR A 1 102 ? -2.823 3.460 -1.595 1.00 86.44 102 THR A C 1
ATOM 808 O O . THR A 1 102 ? -3.379 4.440 -1.104 1.00 86.44 102 THR A O 1
ATOM 811 N N . ILE A 1 103 ? -1.500 3.380 -1.755 1.00 87.06 103 ILE A N 1
ATOM 812 C CA . ILE A 1 103 ? -0.555 4.412 -1.305 1.00 87.06 103 ILE A CA 1
ATOM 813 C C . ILE A 1 103 ? 0.460 4.779 -2.386 1.00 87.06 103 ILE A C 1
ATOM 815 O O . ILE A 1 103 ? 0.706 4.002 -3.310 1.00 87.06 103 ILE A O 1
ATOM 819 N N . ARG A 1 104 ? 1.079 5.953 -2.288 1.00 86.62 104 ARG A N 1
ATOM 820 C CA . ARG A 1 104 ? 2.192 6.341 -3.161 1.00 86.62 104 ARG A CA 1
ATOM 821 C C . ARG A 1 104 ? 3.456 5.566 -2.811 1.00 86.62 104 ARG A C 1
ATOM 823 O O . ARG A 1 104 ? 3.627 5.038 -1.711 1.00 86.62 104 ARG A O 1
ATOM 830 N N . SER A 1 105 ? 4.413 5.554 -3.736 1.00 89.88 105 SER A N 1
ATOM 831 C CA . SER A 1 105 ? 5.737 4.963 -3.501 1.00 89.88 105 SER A CA 1
ATOM 832 C C . SER A 1 105 ? 6.612 5.765 -2.528 1.00 89.88 105 SER A C 1
ATOM 834 O O . SER A 1 105 ? 7.678 5.284 -2.144 1.00 89.88 105 SER A O 1
ATOM 836 N N . THR A 1 106 ? 6.173 6.955 -2.109 1.00 90.56 106 THR A N 1
ATOM 837 C CA . THR A 1 106 ? 6.913 7.910 -1.270 1.00 90.56 106 THR A CA 1
ATOM 838 C C . THR A 1 106 ? 7.486 7.273 -0.005 1.00 90.56 106 THR A C 1
ATOM 840 O O . THR A 1 106 ? 8.688 7.389 0.227 1.00 90.56 106 THR A O 1
ATOM 843 N N . SER A 1 107 ? 6.690 6.516 0.761 1.00 92.88 107 SER A N 1
ATOM 844 C CA . SER A 1 107 ? 7.186 5.814 1.958 1.00 92.88 107 SER A CA 1
ATOM 845 C C . SER A 1 107 ? 8.285 4.813 1.660 1.00 92.88 107 SER A C 1
ATOM 847 O O . SER A 1 107 ? 9.207 4.630 2.443 1.00 92.88 107 SER A O 1
ATOM 849 N N . PHE A 1 108 ? 8.213 4.146 0.514 1.00 95.06 108 PHE A N 1
ATOM 850 C CA . PHE A 1 108 ? 9.241 3.188 0.139 1.00 95.06 108 PHE A CA 1
ATOM 851 C C . PHE A 1 108 ? 10.510 3.903 -0.321 1.00 95.06 108 PHE A C 1
ATOM 853 O O . PHE A 1 108 ? 11.612 3.427 -0.087 1.00 95.06 108 PHE A O 1
ATOM 860 N N . GLN A 1 109 ? 10.382 5.047 -0.984 1.00 93.69 109 GLN A N 1
ATOM 861 C CA . GLN A 1 109 ? 11.500 5.710 -1.655 1.00 93.69 109 GLN A CA 1
ATOM 862 C C . GLN A 1 109 ? 12.245 6.704 -0.765 1.00 93.69 109 GLN A C 1
ATOM 864 O O . GLN A 1 109 ? 13.454 6.852 -0.927 1.00 93.69 109 GLN A O 1
ATOM 869 N N . LEU A 1 110 ? 11.554 7.357 0.173 1.00 93.94 110 LEU A N 1
ATOM 870 C CA . LEU A 1 110 ? 12.093 8.468 0.964 1.00 93.94 110 LEU A CA 1
ATOM 871 C C . LEU A 1 110 ? 12.369 8.119 2.430 1.00 93.94 110 LEU A C 1
ATOM 873 O O . LEU A 1 110 ? 12.650 9.014 3.213 1.00 93.94 110 LEU A O 1
ATOM 877 N N . SER A 1 111 ? 12.310 6.845 2.821 1.00 96.00 111 SER A N 1
ATOM 878 C CA . SER A 1 111 ? 12.463 6.435 4.228 1.00 96.00 111 SER A CA 1
ATOM 879 C C . SER A 1 111 ? 13.745 5.655 4.533 1.00 96.00 111 SER A C 1
ATOM 881 O O . SER A 1 111 ? 13.809 4.939 5.527 1.00 96.00 111 SER A O 1
ATOM 883 N N . SER A 1 112 ? 14.773 5.760 3.682 1.00 94.44 112 SER A N 1
ATOM 884 C CA . SER A 1 112 ? 16.021 4.998 3.868 1.00 94.44 112 SER A CA 1
ATOM 885 C C . SER A 1 112 ? 16.835 5.429 5.093 1.00 94.44 112 SER A C 1
ATOM 887 O O . SER A 1 112 ? 17.416 4.577 5.767 1.00 94.44 112 SER A O 1
ATOM 889 N N . ASP A 1 113 ? 16.854 6.725 5.398 1.00 95.56 113 ASP A N 1
ATOM 890 C CA . ASP A 1 113 ? 17.443 7.282 6.618 1.00 95.56 113 ASP A CA 1
ATOM 891 C C . ASP A 1 113 ? 16.361 7.699 7.629 1.00 95.56 113 ASP A C 1
ATOM 893 O O . ASP A 1 113 ? 15.178 7.776 7.293 1.00 95.56 113 ASP A O 1
ATOM 897 N N . THR A 1 114 ? 16.767 7.941 8.879 1.00 96.56 114 THR A N 1
ATOM 898 C CA . THR A 1 114 ? 15.860 8.301 9.981 1.00 96.56 114 THR A CA 1
ATOM 899 C C . THR A 1 114 ? 15.079 9.583 9.705 1.00 96.56 114 THR A C 1
ATOM 901 O O . THR A 1 114 ? 13.878 9.630 9.951 1.00 96.56 114 THR A O 1
ATOM 904 N N . TYR A 1 115 ? 15.728 10.606 9.141 1.00 96.25 115 TYR A N 1
ATOM 905 C CA . TYR A 1 115 ? 15.073 11.881 8.856 1.00 96.25 115 TYR A CA 1
ATOM 906 C C . TYR A 1 115 ? 13.956 11.689 7.826 1.00 96.25 115 TYR A C 1
ATOM 908 O O . TYR A 1 115 ? 12.807 12.047 8.067 1.00 96.25 115 TYR A O 1
ATOM 916 N N . GLY A 1 116 ? 14.258 11.054 6.697 1.00 95.75 116 GLY A N 1
ATOM 917 C CA . GLY A 1 116 ? 13.275 10.747 5.668 1.00 95.75 116 GLY A CA 1
ATOM 918 C C . GLY A 1 116 ? 12.161 9.819 6.163 1.00 95.75 116 GLY A C 1
ATOM 919 O O . GLY A 1 116 ? 10.993 10.015 5.811 1.00 95.75 116 GLY A O 1
ATOM 920 N N . TYR A 1 117 ? 12.490 8.846 7.019 1.00 97.12 117 TYR A N 1
ATOM 921 C CA . TYR A 1 117 ? 11.515 7.966 7.666 1.00 97.12 117 TYR A CA 1
ATOM 922 C C . TYR A 1 117 ? 10.529 8.741 8.545 1.00 97.12 117 TYR A C 1
ATOM 924 O O . TYR A 1 117 ? 9.328 8.519 8.426 1.00 97.12 117 TYR A O 1
ATOM 932 N N . HIS A 1 118 ? 10.979 9.716 9.333 1.00 96.75 118 HIS A N 1
ATOM 933 C CA . HIS A 1 118 ? 10.084 10.502 10.192 1.00 96.75 118 HIS A CA 1
ATOM 934 C C . HIS A 1 118 ? 9.020 11.285 9.427 1.00 96.75 118 HIS A C 1
ATOM 936 O O . HIS A 1 118 ? 7.892 11.391 9.899 1.00 96.75 118 HIS A O 1
ATOM 942 N N . PHE A 1 119 ? 9.348 11.807 8.243 1.00 95.44 119 PHE A N 1
ATOM 943 C CA . PHE A 1 119 ? 8.415 12.627 7.457 1.00 95.44 119 PHE A CA 1
ATOM 944 C C . PHE A 1 119 ? 7.595 11.844 6.428 1.00 95.44 119 PHE A C 1
ATOM 946 O O . PHE A 1 119 ? 6.566 12.337 5.975 1.00 95.44 119 PHE A O 1
ATOM 953 N N . ASN A 1 120 ? 8.043 10.652 6.025 1.00 93.75 120 ASN A N 1
ATOM 954 C CA . ASN A 1 120 ? 7.444 9.908 4.906 1.00 93.75 120 ASN A CA 1
ATOM 955 C C . ASN A 1 120 ? 7.119 8.447 5.248 1.00 93.75 120 ASN A C 1
ATOM 957 O O . ASN A 1 120 ? 6.550 7.720 4.434 1.00 93.75 120 ASN A O 1
ATOM 961 N N . GLY A 1 121 ? 7.512 7.977 6.427 1.00 94.94 121 GLY A N 1
ATOM 962 C CA . GLY A 1 12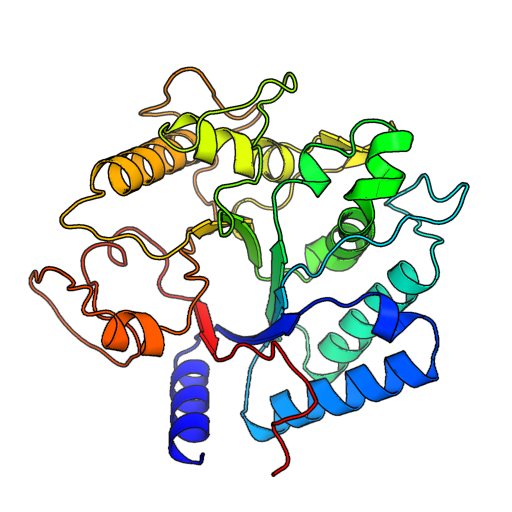1 ? 7.542 6.561 6.772 1.00 94.94 121 GLY A CA 1
ATOM 963 C C . GLY A 1 121 ? 6.323 6.050 7.521 1.00 94.94 121 GLY A C 1
ATOM 964 O O . GLY A 1 121 ? 6.223 4.843 7.695 1.00 94.94 121 GLY A O 1
ATOM 965 N N . ALA A 1 122 ? 5.388 6.913 7.929 1.00 94.88 122 ALA A N 1
ATOM 966 C CA . ALA A 1 122 ? 4.302 6.559 8.851 1.00 94.88 122 ALA A CA 1
ATOM 967 C C . ALA A 1 122 ? 3.397 5.398 8.395 1.00 94.88 122 ALA A C 1
ATOM 969 O O . ALA A 1 122 ? 2.813 4.705 9.228 1.00 94.88 122 ALA A O 1
ATOM 970 N N . TYR A 1 123 ? 3.310 5.134 7.088 1.00 95.25 123 TYR A N 1
ATOM 971 C CA . TYR A 1 123 ? 2.583 3.974 6.566 1.00 95.25 123 TYR A CA 1
ATOM 972 C C . TYR A 1 123 ? 3.336 2.651 6.745 1.00 95.25 123 TYR A C 1
ATOM 974 O O . TYR A 1 123 ? 2.693 1.623 6.953 1.00 95.25 123 TYR A O 1
ATOM 982 N N . LEU A 1 124 ? 4.675 2.661 6.694 1.00 97.31 124 LEU A N 1
ATOM 983 C CA . LEU A 1 124 ? 5.529 1.469 6.772 1.00 97.31 124 LEU A CA 1
ATOM 984 C C . LEU A 1 124 ? 5.277 0.604 8.016 1.00 97.31 124 LEU A C 1
ATOM 986 O O . LEU A 1 124 ? 5.070 -0.597 7.826 1.00 97.31 124 LEU A O 1
ATOM 990 N N . PRO A 1 125 ? 5.244 1.141 9.255 1.00 97.62 125 PRO A N 1
ATOM 991 C CA . PRO A 1 125 ? 4.980 0.324 10.436 1.00 97.62 125 PRO A CA 1
ATOM 992 C C . PRO A 1 125 ? 3.622 -0.372 10.380 1.00 97.62 125 PRO A C 1
ATOM 994 O O . PRO A 1 125 ? 3.494 -1.534 10.762 1.00 97.62 125 PRO A O 1
ATOM 997 N N . VAL A 1 126 ? 2.602 0.296 9.844 1.00 96.88 126 VAL A N 1
ATOM 998 C CA . VAL A 1 126 ? 1.251 -0.266 9.778 1.00 96.88 126 VAL A CA 1
ATOM 999 C C . VAL A 1 126 ? 1.144 -1.367 8.729 1.00 96.88 126 VAL A C 1
ATOM 1001 O O . VAL A 1 126 ? 0.669 -2.462 9.037 1.00 96.88 126 VAL A O 1
ATOM 1004 N N . ILE A 1 127 ? 1.619 -1.123 7.501 1.00 96.81 127 ILE A N 1
ATOM 1005 C CA . ILE A 1 127 ? 1.598 -2.153 6.450 1.00 96.81 127 ILE A CA 1
ATOM 1006 C C . ILE A 1 127 ? 2.523 -3.324 6.798 1.00 96.81 127 ILE A C 1
ATOM 1008 O O . ILE A 1 127 ? 2.253 -4.454 6.394 1.00 96.81 127 ILE A O 1
ATOM 1012 N N . HIS A 1 128 ? 3.591 -3.081 7.566 1.00 97.69 128 HIS A N 1
ATOM 1013 C CA . HIS A 1 128 ? 4.456 -4.131 8.085 1.00 97.69 128 HIS A CA 1
ATOM 1014 C C . HIS A 1 128 ? 3.737 -4.970 9.148 1.00 97.69 128 HIS A C 1
ATOM 1016 O O . HIS A 1 128 ? 3.700 -6.195 9.028 1.00 97.69 128 HIS A O 1
ATOM 1022 N N . ALA A 1 129 ? 3.099 -4.333 10.134 1.00 97.81 129 ALA A N 1
ATOM 1023 C CA . ALA A 1 129 ? 2.375 -5.006 11.214 1.00 97.81 129 ALA A CA 1
ATOM 1024 C C . ALA A 1 129 ? 1.176 -5.848 10.738 1.00 97.81 129 ALA A C 1
ATOM 1026 O O . ALA A 1 129 ? 0.746 -6.749 11.460 1.00 97.81 129 ALA A O 1
ATOM 1027 N N . LEU A 1 130 ? 0.641 -5.551 9.547 1.00 96.31 130 LEU A N 1
ATOM 1028 C CA . LEU A 1 130 ? -0.523 -6.211 8.936 1.00 96.31 130 LEU A CA 1
ATOM 1029 C C . LEU A 1 130 ? -0.169 -7.005 7.668 1.00 96.31 130 LEU A C 1
ATOM 1031 O O . LEU A 1 130 ? -1.056 -7.465 6.950 1.00 96.31 130 LEU A O 1
ATOM 1035 N N . ARG A 1 131 ? 1.123 -7.185 7.364 1.00 95.00 131 ARG A N 1
ATOM 1036 C CA . ARG A 1 131 ? 1.606 -7.735 6.081 1.00 95.00 131 ARG A CA 1
ATOM 1037 C C . ARG A 1 131 ? 1.011 -9.094 5.702 1.00 95.00 131 ARG A C 1
ATOM 1039 O O . ARG A 1 131 ? 0.750 -9.367 4.524 1.00 95.00 131 ARG A O 1
ATOM 1046 N N . ASP A 1 132 ? 0.777 -9.945 6.694 1.00 93.25 132 ASP A N 1
ATOM 1047 C CA . ASP A 1 132 ? 0.232 -11.285 6.482 1.00 93.25 132 ASP A CA 1
ATOM 1048 C C . ASP A 1 132 ? -1.272 -11.235 6.185 1.00 93.25 132 ASP A C 1
ATOM 1050 O O . ASP A 1 132 ? -1.762 -12.011 5.363 1.00 93.25 132 ASP A O 1
ATOM 1054 N N . GLU A 1 133 ? -1.967 -10.230 6.718 1.00 93.62 133 GLU A N 1
ATOM 1055 C CA . GLU A 1 133 ? -3.403 -9.986 6.546 1.00 93.62 133 GLU A CA 1
ATOM 1056 C C . GLU A 1 133 ? -3.748 -9.265 5.233 1.00 93.62 133 GLU A C 1
ATOM 1058 O O . GLU A 1 133 ? -4.906 -9.280 4.810 1.00 93.62 133 GLU A O 1
ATOM 1063 N N . LEU A 1 134 ? -2.752 -8.656 4.574 1.00 91.88 134 LEU A N 1
ATOM 1064 C CA . LEU A 1 134 ? -2.928 -7.907 3.328 1.00 91.88 134 LEU A CA 1
ATOM 1065 C C . LEU A 1 134 ? -3.571 -8.744 2.218 1.00 91.88 134 LEU A C 1
ATOM 1067 O O . LEU A 1 134 ? -3.089 -9.829 1.884 1.00 91.88 134 LEU A O 1
ATOM 1071 N N . SER A 1 135 ? -4.579 -8.182 1.565 1.00 90.81 135 SER A N 1
ATOM 1072 C CA . SER A 1 135 ? -5.122 -8.668 0.296 1.00 90.81 135 SER A CA 1
ATOM 1073 C C . SER A 1 135 ? -4.412 -8.024 -0.892 1.00 90.81 135 SER A C 1
ATOM 1075 O O . SER A 1 135 ? -4.020 -8.731 -1.826 1.00 90.81 135 SER A O 1
ATOM 1077 N N . THR A 1 136 ? -4.227 -6.698 -0.842 1.00 87.81 136 THR A N 1
ATOM 1078 C CA . THR A 1 136 ? -3.550 -5.910 -1.883 1.00 87.81 136 THR A CA 1
ATOM 1079 C C . THR A 1 136 ? -2.766 -4.739 -1.280 1.00 87.81 136 THR A C 1
ATOM 1081 O O . THR A 1 136 ? -3.278 -4.005 -0.445 1.00 87.81 136 THR A O 1
ATOM 1084 N N . LEU A 1 137 ? -1.538 -4.528 -1.745 1.00 91.00 137 LEU A N 1
ATOM 1085 C CA . LEU A 1 137 ? -0.767 -3.297 -1.594 1.00 91.00 137 LEU A CA 1
ATOM 1086 C C . LEU A 1 137 ? -0.636 -2.665 -2.984 1.00 91.00 137 LEU A C 1
ATOM 1088 O O . LEU A 1 137 ? 0.142 -3.131 -3.813 1.00 91.00 137 LEU A O 1
ATOM 1092 N N . CYS A 1 138 ? -1.440 -1.650 -3.257 1.00 87.94 138 CYS A N 1
ATOM 1093 C CA . CYS A 1 138 ? -1.492 -0.935 -4.519 1.00 87.94 138 CYS A CA 1
ATOM 1094 C C . CYS A 1 138 ? -0.626 0.325 -4.439 1.00 87.94 138 CYS A C 1
ATOM 1096 O O . CYS A 1 138 ? -0.868 1.198 -3.608 1.00 87.94 138 CYS A O 1
ATOM 1098 N N . LEU A 1 139 ? 0.383 0.412 -5.305 1.00 87.94 139 LEU A N 1
ATOM 1099 C CA . LEU A 1 139 ? 1.205 1.606 -5.457 1.00 87.94 139 LEU A CA 1
ATOM 1100 C C . LEU A 1 139 ? 0.594 2.449 -6.566 1.00 87.94 139 LEU A C 1
ATOM 1102 O O . LEU A 1 139 ? 0.522 1.969 -7.698 1.00 87.94 139 LEU A O 1
ATOM 1106 N N . HIS A 1 140 ? 0.120 3.655 -6.262 1.00 80.50 140 HIS A N 1
ATOM 1107 C CA . HIS A 1 140 ? -0.611 4.456 -7.243 1.00 80.50 140 HIS A CA 1
ATOM 1108 C C . HIS A 1 140 ? 0.201 5.606 -7.847 1.00 80.50 140 HIS A C 1
ATOM 1110 O O . HIS A 1 140 ? 0.988 6.266 -7.174 1.00 80.50 140 HIS A O 1
ATOM 1116 N N . HIS A 1 141 ? -0.072 5.869 -9.126 1.00 74.44 141 HIS A N 1
ATOM 1117 C CA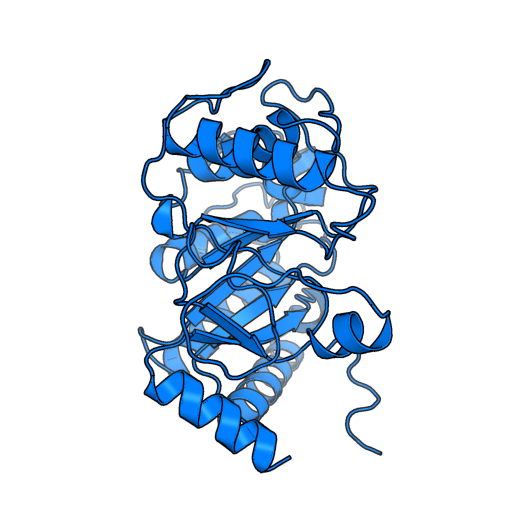 . HIS A 1 141 ? 0.361 7.044 -9.881 1.00 74.44 141 HIS A CA 1
ATOM 1118 C C . HIS A 1 141 ? -0.862 7.903 -10.232 1.00 74.44 141 HIS A C 1
ATOM 1120 O O . HIS A 1 141 ? -1.374 7.883 -11.352 1.00 74.44 141 HIS A O 1
ATOM 1126 N N . PHE A 1 142 ? -1.412 8.572 -9.228 1.00 68.12 142 PHE A N 1
ATOM 1127 C CA . PHE A 1 142 ? -2.642 9.357 -9.369 1.00 68.12 142 PHE A CA 1
ATOM 1128 C C . PHE A 1 142 ? -2.348 10.845 -9.534 1.00 68.12 142 PHE A C 1
ATOM 1130 O O . PHE A 1 142 ? -2.996 11.519 -10.333 1.00 68.12 142 PHE A O 1
ATOM 1137 N N . ASP A 1 143 ? -1.291 11.317 -8.878 1.00 67.31 143 ASP A N 1
ATOM 1138 C CA . ASP A 1 143 ? -0.844 12.692 -8.975 1.00 67.31 143 ASP A CA 1
ATOM 1139 C C . ASP A 1 143 ? 0.419 12.758 -9.843 1.00 67.31 143 ASP A C 1
ATOM 1141 O O . ASP A 1 143 ? 1.484 12.242 -9.501 1.00 67.31 143 ASP A O 1
ATOM 1145 N N . GLY A 1 144 ? 0.312 13.426 -10.996 1.00 58.03 144 GLY A N 1
ATOM 1146 C CA . GLY A 1 144 ? 1.416 13.602 -11.951 1.00 58.03 144 GLY A CA 1
ATOM 1147 C C . GLY A 1 144 ? 2.619 14.387 -11.406 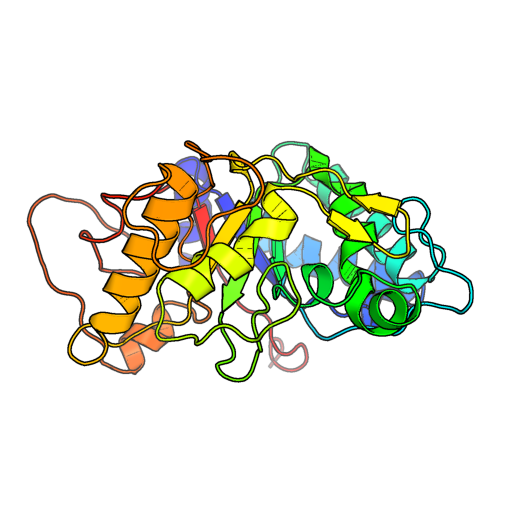1.00 58.03 144 GLY A C 1
ATOM 1148 O O . GLY A 1 144 ? 3.622 14.542 -12.096 1.00 58.03 144 GLY A O 1
ATOM 1149 N N . THR A 1 145 ? 2.546 14.896 -10.177 1.00 58.78 145 THR A N 1
ATOM 1150 C CA . THR A 1 145 ? 3.636 15.617 -9.507 1.00 58.78 145 THR A CA 1
ATOM 1151 C C . THR A 1 145 ? 4.501 14.736 -8.615 1.00 58.78 145 THR A C 1
ATOM 1153 O O . THR A 1 145 ? 5.543 15.205 -8.164 1.00 58.78 145 THR A O 1
ATOM 1156 N N . ASP A 1 146 ? 4.099 13.492 -8.345 1.00 66.88 146 ASP A N 1
ATOM 1157 C CA . ASP A 1 146 ? 4.890 12.606 -7.496 1.00 66.88 146 ASP A CA 1
ATOM 1158 C C . ASP A 1 146 ? 6.131 12.107 -8.250 1.00 66.88 146 ASP A C 1
ATOM 1160 O O . ASP A 1 146 ? 6.055 11.455 -9.304 1.00 66.88 146 ASP A O 1
ATOM 1164 N N . ASP A 1 147 ? 7.299 12.421 -7.689 1.00 81.25 147 ASP A N 1
ATOM 1165 C CA . ASP A 1 147 ? 8.574 11.908 -8.168 1.00 81.25 147 ASP A CA 1
ATOM 1166 C C . ASP A 1 147 ? 8.712 10.433 -7.767 1.0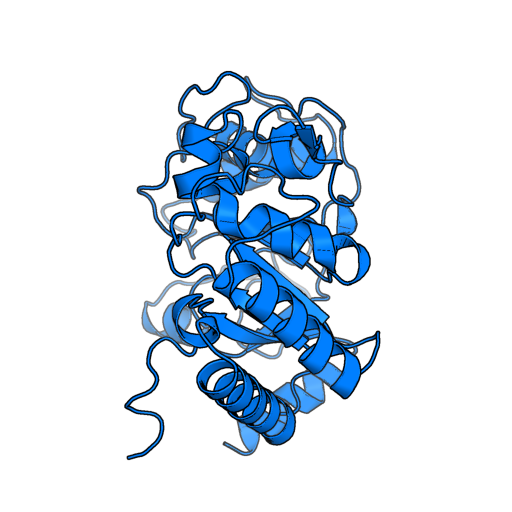0 81.25 147 ASP A C 1
ATOM 1168 O O . ASP A 1 147 ? 8.797 10.106 -6.585 1.00 81.25 147 ASP A O 1
ATOM 1172 N N . VAL A 1 148 ? 8.807 9.537 -8.752 1.00 91.25 148 VAL A N 1
ATOM 1173 C CA . VAL A 1 148 ? 9.291 8.169 -8.520 1.00 91.25 148 VAL A CA 1
ATOM 1174 C C . VAL A 1 148 ? 10.796 8.161 -8.682 1.00 91.25 148 VAL A C 1
ATOM 1176 O O . VAL A 1 148 ? 11.335 8.639 -9.684 1.00 91.25 148 VAL A O 1
ATOM 1179 N N . LEU A 1 149 ? 11.469 7.592 -7.689 1.00 93.81 149 LEU A N 1
ATOM 1180 C CA . LEU A 1 149 ? 12.918 7.479 -7.666 1.00 93.81 149 LEU A CA 1
ATOM 1181 C C . LEU A 1 149 ? 13.363 6.054 -7.988 1.00 93.81 149 LEU A C 1
ATOM 1183 O O . LEU A 1 149 ? 12.782 5.080 -7.499 1.00 93.81 149 LEU A O 1
ATOM 1187 N N . ASP A 1 150 ? 14.444 5.936 -8.753 1.00 94.25 150 ASP A N 1
ATOM 1188 C CA . ASP A 1 150 ? 15.132 4.669 -8.955 1.00 94.25 150 ASP A CA 1
ATOM 1189 C C . ASP A 1 150 ? 15.797 4.173 -7.657 1.00 94.25 150 ASP A C 1
ATOM 1191 O O . ASP A 1 150 ? 15.657 4.740 -6.561 1.00 94.25 150 ASP A O 1
ATOM 1195 N N . TRP A 1 151 ? 16.526 3.064 -7.755 1.00 94.19 151 TRP A N 1
ATOM 1196 C CA . TRP A 1 151 ? 17.219 2.503 -6.600 1.00 94.19 151 TRP A CA 1
ATOM 1197 C C . TRP A 1 151 ? 18.286 3.439 -6.011 1.00 94.19 151 TRP A C 1
ATOM 1199 O O . TRP A 1 151 ? 18.506 3.437 -4.802 1.00 94.19 151 TRP A O 1
ATOM 1209 N N . ASN A 1 152 ? 18.907 4.273 -6.845 1.00 92.94 152 ASN A N 1
ATOM 1210 C CA . ASN A 1 152 ? 19.974 5.199 -6.467 1.00 92.94 152 ASN A CA 1
ATOM 1211 C C . ASN A 1 152 ? 19.451 6.588 -6.057 1.00 92.94 152 ASN A C 1
ATOM 1213 O O . ASN A 1 152 ? 20.250 7.467 -5.739 1.00 92.94 152 ASN A O 1
ATOM 1217 N N . GLY A 1 153 ? 18.132 6.798 -6.066 1.00 92.12 153 GLY A N 1
ATOM 1218 C CA . GLY A 1 153 ? 17.503 8.069 -5.708 1.00 92.12 153 GLY A CA 1
ATOM 1219 C C . GLY A 1 153 ? 17.368 9.057 -6.871 1.00 92.12 153 GLY A C 1
ATOM 1220 O O . GLY A 1 153 ? 17.002 10.209 -6.646 1.00 92.12 153 GLY A O 1
ATOM 1221 N N . ALA A 1 154 ? 17.647 8.646 -8.111 1.00 93.69 154 ALA A N 1
ATOM 1222 C CA . ALA A 1 154 ? 17.450 9.490 -9.283 1.00 93.69 154 ALA A CA 1
ATOM 1223 C C . ALA A 1 154 ? 15.981 9.478 -9.723 1.00 93.69 154 ALA A C 1
ATOM 1225 O O . ALA A 1 154 ? 15.335 8.431 -9.751 1.00 93.69 154 ALA A O 1
ATOM 1226 N N . LYS A 1 155 ? 15.457 10.646 -10.106 1.00 93.50 155 LYS A N 1
ATOM 1227 C CA . LYS A 1 155 ? 14.090 10.776 -10.623 1.00 93.50 155 LYS A CA 1
ATOM 1228 C C . LYS A 1 155 ? 13.921 10.002 -11.927 1.00 93.50 155 LYS A C 1
ATOM 1230 O O . LYS A 1 155 ? 14.731 10.145 -12.845 1.00 93.50 155 LYS A O 1
ATOM 1235 N N . VAL A 1 156 ? 12.830 9.255 -12.029 1.00 93.56 156 VAL A N 1
ATOM 1236 C CA . VAL A 1 156 ? 12.443 8.508 -13.227 1.00 93.56 156 VAL A CA 1
ATOM 1237 C C . VAL A 1 156 ? 11.266 9.206 -13.897 1.00 93.56 156 VAL A C 1
ATOM 1239 O O . VAL A 1 156 ? 10.292 9.575 -13.245 1.00 93.56 156 VAL A O 1
ATOM 1242 N N . SER A 1 157 ? 11.352 9.409 -15.212 1.00 90.25 157 SER A N 1
ATOM 1243 C CA . SER A 1 157 ? 10.288 10.071 -15.975 1.00 90.25 157 SER A CA 1
ATOM 1244 C C . SER A 1 157 ? 9.039 9.193 -16.051 1.00 90.25 157 SER A C 1
ATOM 1246 O O . SER A 1 157 ? 9.138 8.039 -16.465 1.00 90.25 157 SER A O 1
ATOM 1248 N N . GLN A 1 158 ? 7.873 9.762 -15.729 1.00 83.56 158 GLN A N 1
ATOM 1249 C CA . GLN A 1 158 ? 6.551 9.124 -15.847 1.00 83.56 158 GLN A CA 1
ATOM 1250 C C . GLN A 1 158 ? 6.237 8.633 -17.270 1.00 83.56 158 GLN A C 1
ATOM 1252 O O . GLN A 1 158 ? 5.535 7.640 -17.449 1.00 83.56 158 GLN A O 1
ATOM 1257 N N . ASP A 1 159 ? 6.837 9.256 -18.287 1.00 86.06 159 ASP A N 1
ATOM 1258 C CA . ASP A 1 159 ? 6.701 8.870 -19.695 1.00 86.06 159 ASP A CA 1
ATOM 1259 C C . ASP A 1 159 ? 7.630 7.708 -20.101 1.00 86.06 159 ASP A C 1
ATOM 1261 O O . ASP A 1 159 ? 7.917 7.518 -21.287 1.00 86.06 159 ASP A O 1
ATOM 1265 N N . SER A 1 160 ? 8.118 6.912 -19.145 1.00 91.81 160 SER A N 1
ATOM 1266 C CA . SER A 1 160 ? 9.019 5.782 -19.397 1.00 91.81 160 SER A CA 1
ATOM 1267 C C . SER A 1 160 ? 8.516 4.479 -18.778 1.00 91.81 160 SER A C 1
ATOM 1269 O O . SER A 1 160 ? 7.832 4.472 -17.757 1.00 91.81 160 SER A O 1
ATOM 1271 N N . SER A 1 161 ? 8.894 3.341 -19.367 1.00 91.94 161 SER A N 1
ATOM 1272 C CA . SER A 1 161 ? 8.631 2.025 -18.770 1.00 91.94 161 SER A CA 1
ATOM 1273 C C . SER A 1 161 ? 9.360 1.818 -17.440 1.00 91.94 161 SER A C 1
ATOM 1275 O O . SER A 1 161 ? 8.870 1.093 -16.578 1.00 91.94 161 SER A O 1
ATOM 1277 N N . ASP A 1 162 ? 10.515 2.467 -17.268 1.00 95.50 162 ASP A N 1
ATOM 1278 C CA . ASP A 1 162 ? 11.332 2.386 -16.055 1.00 95.50 162 ASP A CA 1
ATOM 1279 C C . ASP A 1 162 ? 10.618 2.976 -14.829 1.00 95.50 162 ASP A C 1
ATOM 1281 O O . ASP A 1 162 ? 10.863 2.522 -13.713 1.00 95.50 162 ASP A O 1
ATOM 1285 N N . TYR A 1 163 ? 9.696 3.928 -15.025 1.00 93.06 163 TYR A N 1
ATOM 1286 C CA . TYR A 1 163 ? 8.879 4.505 -13.951 1.00 93.06 163 TYR A CA 1
ATOM 1287 C C . TYR A 1 163 ? 8.117 3.424 -13.187 1.00 93.06 163 TYR A C 1
ATOM 1289 O O . TYR A 1 163 ? 8.191 3.321 -11.963 1.00 93.06 163 TYR A O 1
ATOM 1297 N N . TRP A 1 164 ? 7.442 2.553 -13.934 1.00 88.94 164 TRP A N 1
ATOM 1298 C CA . TRP A 1 164 ? 6.632 1.474 -13.382 1.00 88.94 164 TRP A CA 1
ATOM 1299 C C . TRP A 1 164 ? 7.479 0.414 -12.685 1.00 88.94 164 TRP A C 1
ATOM 1301 O O . TRP A 1 164 ? 7.038 -0.154 -11.691 1.00 88.94 164 TRP A O 1
ATOM 1311 N N . VAL A 1 165 ? 8.704 0.178 -13.168 1.00 93.69 165 VAL A N 1
ATOM 1312 C CA . VAL A 1 165 ? 9.672 -0.716 -12.515 1.00 93.69 165 VAL A CA 1
ATOM 1313 C C . VAL A 1 165 ? 10.122 -0.119 -11.180 1.00 93.69 165 VAL A C 1
ATOM 1315 O O . VAL A 1 165 ? 10.050 -0.788 -10.150 1.00 93.69 165 VAL A O 1
ATOM 1318 N N . ALA A 1 166 ? 10.538 1.149 -11.178 1.00 95.25 166 ALA A N 1
ATOM 1319 C CA . ALA A 1 166 ? 11.039 1.845 -9.995 1.00 95.25 166 ALA A CA 1
ATOM 1320 C C . ALA A 1 166 ? 9.976 2.008 -8.894 1.00 95.25 166 ALA A C 1
ATOM 1322 O O . ALA A 1 166 ? 10.296 1.930 -7.705 1.00 95.25 166 ALA A O 1
ATOM 1323 N N . MET A 1 167 ? 8.707 2.179 -9.275 1.00 91.38 167 MET A N 1
ATOM 1324 C CA . MET A 1 167 ? 7.592 2.327 -8.337 1.00 91.38 167 MET A CA 1
ATOM 1325 C C . MET A 1 167 ? 7.392 1.086 -7.451 1.00 91.38 167 MET A C 1
ATOM 1327 O O . MET A 1 167 ? 7.075 1.219 -6.270 1.00 91.38 167 MET A O 1
ATOM 1331 N N . VAL A 1 168 ? 7.608 -0.117 -7.996 1.00 91.88 168 VAL A N 1
ATOM 1332 C CA . VAL A 1 168 ? 7.368 -1.387 -7.284 1.00 91.88 168 VAL A CA 1
ATOM 1333 C C . VAL A 1 168 ? 8.639 -2.099 -6.823 1.00 91.88 168 VAL A C 1
ATOM 1335 O O . VAL A 1 168 ? 8.546 -3.085 -6.094 1.00 91.88 168 VAL A O 1
ATOM 1338 N N . ASP A 1 169 ? 9.828 -1.624 -7.204 1.00 95.44 169 ASP A N 1
ATOM 1339 C CA . ASP A 1 169 ? 11.083 -2.320 -6.901 1.00 95.44 169 ASP A CA 1
ATOM 1340 C C . ASP A 1 169 ? 11.302 -2.496 -5.393 1.00 95.44 169 ASP A C 1
ATOM 1342 O O . ASP A 1 169 ? 11.470 -3.611 -4.914 1.00 95.44 169 ASP A O 1
ATOM 1346 N N . ARG A 1 170 ? 11.220 -1.419 -4.605 1.00 96.44 170 ARG A N 1
ATOM 1347 C CA . ARG A 1 170 ? 11.422 -1.483 -3.147 1.00 96.44 170 ARG A CA 1
ATOM 1348 C C . ARG A 1 170 ? 10.408 -2.378 -2.414 1.00 96.44 170 ARG A C 1
ATOM 1350 O O . ARG A 1 170 ? 10.864 -3.223 -1.639 1.00 96.44 170 ARG A O 1
ATOM 1357 N N . PRO A 1 171 ? 9.080 -2.289 -2.640 1.00 95.19 171 PRO A N 1
ATOM 1358 C CA . PRO A 1 171 ? 8.145 -3.211 -1.994 1.00 95.19 171 PRO A CA 1
ATOM 1359 C C . PRO A 1 171 ? 8.341 -4.676 -2.424 1.00 95.19 171 PRO A C 1
ATOM 1361 O O . PRO A 1 171 ? 8.136 -5.569 -1.602 1.00 95.19 171 PRO A O 1
ATOM 1364 N N . LEU A 1 172 ? 8.776 -4.950 -3.660 1.00 94.94 172 LEU A N 1
ATOM 1365 C CA . LEU A 1 172 ? 9.010 -6.319 -4.150 1.00 94.94 172 LEU A CA 1
ATOM 1366 C C . LEU A 1 172 ? 10.378 -6.898 -3.759 1.00 94.94 172 LEU A C 1
ATOM 1368 O O . LEU A 1 172 ? 10.512 -8.107 -3.566 1.00 94.94 172 LEU A O 1
ATOM 1372 N N . SER A 1 173 ? 11.400 -6.056 -3.642 1.00 96.56 173 SER A N 1
ATOM 1373 C CA . SER A 1 173 ? 12.776 -6.460 -3.342 1.00 96.56 173 SER A CA 1
ATOM 1374 C C . SER A 1 173 ? 13.086 -6.424 -1.840 1.00 96.56 173 SER A C 1
ATOM 1376 O O . SER A 1 173 ? 13.994 -7.131 -1.377 1.00 96.56 173 SER A O 1
ATOM 1378 N N . GLY A 1 174 ? 12.309 -5.664 -1.063 1.00 96.19 174 GLY A N 1
ATOM 1379 C CA . GLY A 1 174 ? 12.677 -5.236 0.286 1.00 96.19 174 GLY A CA 1
ATOM 1380 C C . GLY A 1 174 ? 13.763 -4.161 0.230 1.00 96.19 174 GLY A C 1
ATOM 1381 O O . GLY A 1 174 ? 14.487 -4.057 -0.759 1.00 96.19 174 GLY A O 1
ATOM 1382 N N . PHE A 1 175 ? 13.883 -3.345 1.271 1.00 97.00 175 PHE A N 1
ATOM 1383 C CA . PHE A 1 175 ? 14.825 -2.222 1.302 1.00 97.00 175 PHE A CA 1
ATOM 1384 C C . PHE A 1 175 ? 15.169 -1.827 2.742 1.00 97.00 175 PHE A C 1
ATOM 1386 O O . PHE A 1 175 ? 14.592 -2.358 3.689 1.00 97.00 175 PHE A O 1
ATOM 1393 N N . ILE A 1 176 ? 16.134 -0.924 2.912 1.00 97.00 176 ILE A N 1
ATOM 1394 C CA . ILE A 1 176 ? 16.498 -0.395 4.230 1.00 97.00 176 ILE A CA 1
ATOM 1395 C C . ILE A 1 176 ? 15.586 0.787 4.577 1.00 97.00 176 ILE A C 1
ATOM 1397 O O . ILE A 1 176 ? 15.443 1.696 3.767 1.00 97.00 176 ILE A O 1
ATOM 1401 N N . VAL A 1 177 ? 15.009 0.767 5.777 1.00 97.69 177 VAL A N 1
ATOM 1402 C CA . VAL A 1 177 ? 14.178 1.805 6.394 1.00 97.69 177 VAL A CA 1
ATOM 1403 C C . VAL A 1 177 ? 14.844 2.223 7.696 1.00 97.69 177 VAL A C 1
ATOM 1405 O O . VAL A 1 177 ? 15.005 1.373 8.568 1.00 97.69 177 VAL A O 1
ATOM 1408 N N . ALA A 1 178 ? 15.255 3.485 7.827 1.00 96.06 178 ALA A N 1
ATOM 1409 C CA . ALA A 1 178 ? 15.930 3.998 9.029 1.00 96.06 178 ALA A CA 1
ATOM 1410 C C . ALA A 1 178 ? 17.028 3.048 9.582 1.00 96.06 178 ALA A C 1
ATOM 1412 O O . ALA A 1 178 ? 17.135 2.793 10.778 1.00 96.06 178 ALA A O 1
ATOM 1413 N N . GLY A 1 179 ? 17.837 2.459 8.692 1.00 94.00 179 GLY A N 1
ATOM 1414 C CA . GLY A 1 179 ? 18.904 1.513 9.062 1.00 94.00 179 GLY A CA 1
ATOM 1415 C C . GLY A 1 179 ? 18.472 0.058 9.323 1.00 94.00 179 GLY A C 1
ATOM 1416 O O . GLY A 1 179 ? 19.337 -0.798 9.519 1.00 94.00 179 GLY A O 1
ATOM 1417 N N . LYS A 1 180 ? 17.177 -0.265 9.261 1.00 96.75 180 LYS A N 1
ATOM 1418 C CA . LYS A 1 180 ? 16.628 -1.625 9.394 1.00 96.75 180 LYS A CA 1
ATOM 1419 C C . LYS A 1 180 ? 16.141 -2.195 8.065 1.00 96.75 180 LYS A C 1
ATOM 1421 O O . LYS A 1 180 ? 15.648 -1.476 7.212 1.00 96.75 180 LYS A O 1
ATOM 1426 N N . SER A 1 181 ? 16.245 -3.508 7.874 1.00 97.38 181 SER A N 1
ATOM 1427 C CA . SER A 1 181 ? 15.783 -4.154 6.639 1.00 97.38 181 SER A CA 1
ATOM 1428 C C . SER A 1 181 ? 14.282 -4.437 6.682 1.00 97.38 181 SER A C 1
ATOM 1430 O O . SER A 1 181 ? 13.854 -5.359 7.371 1.00 97.38 181 SER A O 1
ATOM 1432 N N . LEU A 1 182 ? 13.497 -3.744 5.856 1.00 97.62 182 LEU A N 1
ATOM 1433 C CA . LEU A 1 182 ? 12.111 -4.108 5.580 1.00 97.62 182 LEU A CA 1
ATOM 1434 C C . LEU A 1 182 ? 12.084 -5.277 4.575 1.00 97.62 182 LEU A C 1
ATOM 1436 O O . LEU A 1 182 ? 12.588 -5.140 3.452 1.00 97.62 182 LEU A O 1
ATOM 1440 N N . PRO A 1 183 ? 11.534 -6.451 4.944 1.00 96.88 183 PRO A N 1
ATOM 1441 C CA . PRO A 1 183 ? 11.476 -7.601 4.049 1.00 96.88 183 PRO A CA 1
ATOM 1442 C C . PRO A 1 183 ? 10.505 -7.355 2.884 1.00 96.88 183 PRO A C 1
ATOM 1444 O O . PRO A 1 183 ? 9.529 -6.623 3.047 1.00 96.88 183 PRO A O 1
ATOM 1447 N N . PRO A 1 184 ? 10.709 -8.008 1.726 1.00 95.56 184 PRO A N 1
ATOM 1448 C CA . PRO A 1 184 ? 9.809 -7.858 0.589 1.00 95.56 184 PRO A CA 1
ATOM 1449 C C . PRO A 1 184 ? 8.369 -8.254 0.938 1.00 95.56 184 PRO A C 1
ATOM 1451 O O . PRO A 1 184 ? 8.122 -9.183 1.723 1.00 95.56 184 PRO A O 1
ATOM 1454 N N . PHE A 1 185 ? 7.413 -7.574 0.312 1.00 94.31 185 PHE A N 1
ATOM 1455 C CA . PHE A 1 185 ? 6.022 -8.005 0.288 1.00 94.31 185 PHE A CA 1
ATOM 1456 C C . PHE A 1 185 ? 5.858 -9.159 -0.710 1.00 94.31 185 PHE A C 1
ATOM 1458 O O . PHE A 1 185 ? 6.545 -9.192 -1.736 1.00 94.31 185 PHE A O 1
ATOM 1465 N N . PRO A 1 186 ? 4.952 -10.119 -0.450 1.00 90.50 186 PRO A N 1
ATOM 1466 C CA . PRO A 1 186 ? 4.634 -11.145 -1.433 1.00 90.50 186 PRO A CA 1
ATOM 1467 C C . PRO A 1 186 ? 4.197 -10.491 -2.744 1.00 90.50 186 PRO A C 1
ATOM 1469 O O . PRO A 1 186 ? 3.259 -9.694 -2.745 1.00 90.50 186 PRO A O 1
ATOM 1472 N N . ALA A 1 187 ? 4.847 -10.843 -3.858 1.00 87.94 187 ALA A N 1
ATOM 1473 C CA . ALA A 1 187 ? 4.543 -10.243 -5.157 1.00 87.94 187 ALA A CA 1
ATOM 1474 C C . ALA A 1 187 ? 3.042 -10.329 -5.473 1.00 87.94 187 ALA A C 1
ATOM 1476 O O . ALA A 1 187 ? 2.437 -9.339 -5.869 1.00 87.94 187 ALA A O 1
ATOM 1477 N N . SER A 1 188 ? 2.412 -11.462 -5.157 1.00 83.06 188 SER A N 1
ATOM 1478 C CA . SER A 1 188 ? 0.977 -11.729 -5.335 1.00 83.06 188 SER A CA 1
ATOM 1479 C C . SER A 1 188 ? 0.030 -10.785 -4.593 1.00 83.06 188 SER A C 1
ATOM 1481 O O . SER A 1 188 ? -1.176 -10.839 -4.833 1.00 83.06 188 SER A O 1
ATOM 1483 N N . LYS A 1 189 ? 0.547 -9.915 -3.721 1.00 87.31 189 LYS A N 1
ATOM 1484 C CA . LYS A 1 189 ? -0.200 -8.851 -3.047 1.00 87.31 189 LYS A CA 1
ATOM 1485 C C . LYS A 1 189 ? 0.119 -7.457 -3.600 1.00 87.31 189 LYS A C 1
ATOM 1487 O O . LYS A 1 189 ? -0.685 -6.560 -3.402 1.00 87.31 189 LYS A O 1
ATOM 1492 N N . VAL A 1 190 ? 1.243 -7.253 -4.287 1.00 87.50 190 VAL A N 1
ATOM 1493 C CA . VAL A 1 190 ? 1.661 -5.935 -4.799 1.00 87.50 190 VAL A CA 1
ATOM 1494 C C . VAL A 1 190 ? 1.002 -5.645 -6.147 1.00 87.50 190 VAL A C 1
ATOM 1496 O O . VAL A 1 190 ? 1.078 -6.479 -7.048 1.00 87.50 190 VAL A O 1
ATOM 1499 N N . ALA A 1 191 ? 0.398 -4.463 -6.279 1.00 83.44 191 ALA A N 1
ATOM 1500 C CA . ALA A 1 191 ? -0.299 -3.977 -7.468 1.00 83.44 191 ALA A CA 1
ATOM 1501 C C . ALA A 1 191 ? 0.110 -2.547 -7.857 1.00 83.44 191 ALA A C 1
ATOM 1503 O O . ALA A 1 191 ? 0.765 -1.844 -7.089 1.00 83.44 191 ALA A O 1
ATOM 1504 N N . VAL A 1 192 ? -0.300 -2.125 -9.057 1.00 80.06 192 VAL A N 1
ATOM 1505 C CA . VAL A 1 192 ? -0.002 -0.810 -9.644 1.00 80.06 192 VAL A CA 1
ATOM 1506 C C . VAL A 1 192 ? -1.301 -0.078 -9.974 1.00 80.06 192 VAL A C 1
ATOM 1508 O O . VAL A 1 192 ? -2.023 -0.449 -10.897 1.00 80.06 192 VAL A O 1
ATOM 1511 N N . GLY A 1 193 ? -1.588 0.992 -9.242 1.00 76.44 193 GLY A N 1
ATOM 1512 C CA . GLY A 1 193 ? -2.701 1.889 -9.523 1.00 76.44 193 GLY A CA 1
ATOM 1513 C C . GLY A 1 193 ? -2.324 2.940 -10.555 1.00 76.44 193 GLY A C 1
ATOM 1514 O O . GLY A 1 193 ? -1.243 3.525 -10.485 1.00 76.44 193 GLY A O 1
ATOM 1515 N N . VAL A 1 194 ? -3.214 3.199 -11.511 1.00 73.19 194 VAL A N 1
ATOM 1516 C CA . VAL A 1 194 ? -2.978 4.197 -12.559 1.00 73.19 194 VAL A CA 1
ATOM 1517 C C . VAL A 1 194 ? -4.197 5.084 -12.749 1.00 73.19 194 VAL A C 1
ATOM 1519 O O . VAL A 1 194 ? -5.338 4.620 -12.762 1.00 73.19 194 VAL A O 1
ATOM 1522 N N . ALA A 1 195 ? -3.967 6.377 -12.937 1.00 69.50 195 ALA A N 1
ATOM 1523 C CA . ALA A 1 195 ? -5.043 7.270 -13.328 1.00 69.50 195 ALA A CA 1
ATOM 1524 C C . ALA A 1 195 ? -5.665 6.831 -14.677 1.00 69.50 195 ALA A C 1
ATOM 1526 O O . ALA A 1 195 ? -4.975 6.250 -15.525 1.00 69.50 195 ALA A O 1
ATOM 1527 N N . PRO A 1 196 ? -6.963 7.107 -14.909 1.00 63.25 196 PRO A N 1
ATOM 1528 C CA . PRO A 1 196 ? -7.561 6.937 -16.226 1.00 63.25 196 PRO A CA 1
ATOM 1529 C C . PRO A 1 196 ? -6.772 7.717 -17.287 1.00 63.25 196 PRO A C 1
ATOM 1531 O O . PRO A 1 196 ? -6.423 8.877 -17.080 1.00 63.25 196 PRO A O 1
ATOM 1534 N N . TRP A 1 197 ? -6.537 7.104 -18.445 1.00 64.75 197 TRP A N 1
ATOM 1535 C CA . TRP A 1 197 ? -5.869 7.748 -19.578 1.00 64.75 197 TRP A CA 1
ATOM 1536 C C . TRP A 1 197 ? -6.780 7.757 -20.804 1.00 64.75 197 TRP A C 1
ATOM 1538 O O . TRP A 1 197 ? -7.645 6.893 -20.963 1.00 64.75 197 TRP A O 1
ATOM 1548 N N . ASN A 1 198 ? -6.563 8.710 -21.713 1.00 67.12 198 ASN A N 1
ATOM 1549 C CA . ASN A 1 198 ? -7.267 8.729 -22.992 1.00 67.12 198 ASN A CA 1
ATOM 1550 C C . ASN A 1 198 ? -6.534 7.829 -24.004 1.00 67.12 198 ASN A C 1
ATOM 1552 O O . ASN A 1 198 ? -5.508 8.239 -24.555 1.00 67.12 198 ASN A O 1
ATOM 1556 N N . PRO A 1 199 ? -7.065 6.643 -24.349 1.00 61.50 199 PRO A N 1
ATOM 1557 C CA . PRO A 1 199 ? -6.376 5.711 -25.240 1.00 61.50 199 PRO A CA 1
ATOM 1558 C C . PRO A 1 199 ? -6.206 6.246 -26.669 1.00 61.50 199 PRO A C 1
ATOM 1560 O O . PRO A 1 199 ? -5.361 5.751 -27.406 1.00 61.50 199 PRO A O 1
ATOM 1563 N N . SER A 1 200 ? -6.990 7.249 -27.080 1.00 67.00 200 SER A N 1
ATOM 1564 C CA . SER A 1 200 ? -6.869 7.854 -28.414 1.00 67.00 200 SER A CA 1
ATOM 1565 C C . SER A 1 200 ? -5.707 8.841 -28.544 1.00 67.00 200 SER A C 1
ATOM 1567 O O . SER A 1 200 ? -5.274 9.115 -29.660 1.00 67.00 200 SER A O 1
ATOM 1569 N N . SER A 1 201 ? -5.195 9.362 -27.426 1.00 70.69 201 SER A N 1
ATOM 1570 C CA . SER A 1 201 ? -4.156 10.400 -27.417 1.00 70.69 201 SER A CA 1
ATOM 1571 C C . SER A 1 201 ? -2.972 10.099 -26.494 1.00 70.69 201 SER A C 1
ATOM 1573 O O . SER A 1 201 ? -2.010 10.856 -26.498 1.00 70.69 201 SER A O 1
ATOM 1575 N N . GLN A 1 202 ? -3.028 9.026 -25.700 1.00 69.94 202 GLN A N 1
ATOM 1576 C CA . GLN A 1 202 ? -2.029 8.670 -24.682 1.00 69.94 202 GLN A CA 1
ATOM 1577 C C . GLN A 1 202 ? -1.631 7.185 -24.782 1.00 69.94 202 GLN A C 1
ATOM 1579 O O . GLN A 1 202 ? -1.462 6.501 -23.776 1.00 69.94 202 GLN A O 1
ATOM 1584 N N . ASP A 1 203 ? -1.491 6.651 -26.002 1.00 75.06 203 ASP A N 1
ATOM 1585 C CA . ASP A 1 203 ? -1.100 5.243 -26.199 1.00 75.06 203 ASP A CA 1
ATOM 1586 C C . ASP A 1 203 ? 0.315 4.942 -25.666 1.00 75.06 203 ASP A C 1
ATOM 1588 O O . ASP A 1 203 ? 0.582 3.835 -25.203 1.00 75.06 203 ASP A O 1
ATOM 1592 N N . SER A 1 204 ? 1.203 5.944 -25.639 1.00 80.75 204 SER A N 1
ATOM 1593 C CA . SER A 1 204 ? 2.545 5.831 -25.054 1.00 80.75 204 SER A CA 1
ATOM 1594 C C . SER A 1 204 ? 2.515 5.457 -23.571 1.00 80.75 204 SER A C 1
ATOM 1596 O O . SER A 1 204 ? 3.294 4.606 -23.152 1.00 80.75 204 SER A O 1
ATOM 1598 N N . PHE A 1 205 ? 1.590 6.020 -22.787 1.00 78.00 205 PHE A N 1
ATOM 1599 C CA . PHE A 1 205 ? 1.426 5.695 -21.367 1.00 78.00 205 PHE A CA 1
ATOM 1600 C C . PHE A 1 205 ? 1.119 4.208 -21.171 1.00 78.00 205 PHE A C 1
ATOM 1602 O O . PHE A 1 205 ? 1.801 3.522 -20.411 1.00 78.00 205 PHE A O 1
ATOM 1609 N N . ARG A 1 206 ? 0.145 3.686 -21.931 1.00 77.12 206 ARG A N 1
ATOM 1610 C CA . ARG A 1 206 ? -0.219 2.262 -21.922 1.00 77.12 206 ARG A CA 1
ATOM 1611 C C . ARG A 1 206 ? 0.973 1.383 -22.297 1.00 77.12 206 ARG A C 1
ATOM 1613 O O . ARG A 1 206 ? 1.255 0.418 -21.596 1.00 77.12 206 ARG A O 1
ATOM 1620 N N . VAL A 1 207 ? 1.677 1.712 -23.382 1.00 80.75 207 VAL A N 1
ATOM 1621 C CA . VAL A 1 207 ? 2.848 0.945 -23.842 1.00 80.75 207 VAL A CA 1
ATOM 1622 C C . VAL A 1 207 ? 3.956 0.937 -22.785 1.00 80.75 207 VAL A C 1
ATOM 1624 O O . VAL A 1 207 ? 4.550 -0.109 -22.527 1.00 80.75 207 VAL A O 1
ATOM 1627 N N . ASN A 1 208 ? 4.218 2.074 -22.141 1.00 86.88 208 ASN A N 1
ATOM 1628 C CA . ASN A 1 208 ? 5.207 2.178 -21.071 1.00 86.88 208 ASN A CA 1
ATOM 1629 C C . ASN A 1 208 ? 4.814 1.351 -19.844 1.00 86.88 208 ASN A C 1
ATOM 1631 O O . ASN A 1 208 ? 5.654 0.614 -19.328 1.00 86.88 208 ASN A O 1
ATOM 1635 N N . LEU A 1 209 ? 3.549 1.422 -19.420 1.00 82.88 209 LEU A N 1
ATOM 1636 C CA . LEU A 1 209 ? 3.008 0.604 -18.334 1.00 82.88 209 LEU A CA 1
ATOM 1637 C C . LEU A 1 209 ? 3.156 -0.888 -18.639 1.00 82.88 209 LEU A C 1
ATOM 1639 O O . LEU A 1 209 ? 3.715 -1.631 -17.836 1.00 82.88 209 LEU A O 1
ATOM 1643 N N . GLU A 1 210 ? 2.714 -1.329 -19.817 1.00 81.75 210 GLU A N 1
ATOM 1644 C CA . GLU A 1 210 ? 2.805 -2.730 -20.238 1.00 81.75 210 GLU A CA 1
ATOM 1645 C C . GLU A 1 210 ? 4.254 -3.226 -20.285 1.00 81.75 210 GLU A C 1
ATOM 1647 O O . GLU A 1 210 ? 4.547 -4.314 -19.788 1.00 81.75 210 GLU A O 1
ATOM 1652 N N . ASN A 1 211 ? 5.176 -2.433 -20.837 1.00 84.88 211 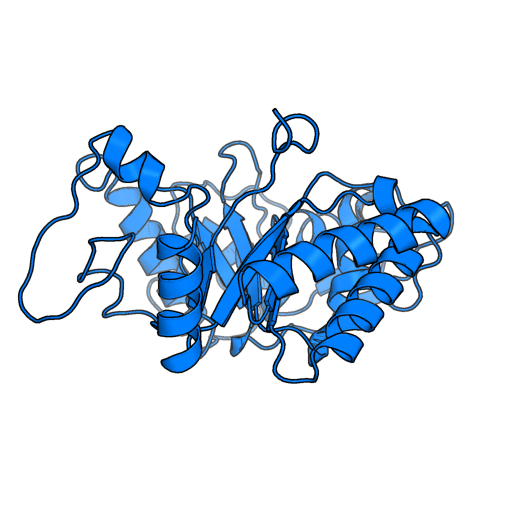ASN A N 1
ATOM 1653 C CA . ASN A 1 211 ? 6.593 -2.790 -20.892 1.00 84.88 211 ASN A CA 1
ATOM 1654 C C . ASN A 1 211 ? 7.232 -2.828 -19.499 1.00 84.88 211 ASN A C 1
ATOM 1656 O O . ASN A 1 211 ? 7.988 -3.753 -19.201 1.00 84.88 211 ASN A O 1
ATOM 1660 N N . GLY A 1 212 ? 6.901 -1.872 -18.629 1.00 88.50 212 GLY A N 1
ATOM 1661 C CA . GLY A 1 212 ? 7.382 -1.841 -17.250 1.00 88.50 212 GLY A CA 1
ATOM 1662 C C . GLY A 1 212 ? 6.894 -3.046 -16.447 1.00 88.50 212 GLY A C 1
ATOM 1663 O O . GLY A 1 212 ? 7.699 -3.759 -15.848 1.00 88.50 212 GLY A O 1
ATOM 1664 N N . LEU A 1 213 ? 5.597 -3.360 -16.520 1.00 86.38 213 LEU A N 1
ATOM 1665 C CA . LEU A 1 213 ? 5.032 -4.560 -15.897 1.00 86.38 213 LEU A CA 1
ATOM 1666 C C . LEU A 1 213 ? 5.643 -5.838 -16.480 1.00 86.38 213 LEU A C 1
ATOM 1668 O O . LEU A 1 213 ? 5.998 -6.743 -15.729 1.00 86.38 213 LEU A O 1
ATOM 1672 N N . LYS A 1 214 ? 5.855 -5.913 -17.800 1.00 83.69 214 LYS A N 1
ATOM 1673 C CA . LYS A 1 214 ? 6.540 -7.051 -18.428 1.00 83.69 214 LYS A CA 1
ATOM 1674 C C . LYS A 1 214 ? 7.974 -7.203 -17.917 1.00 83.69 214 LYS A C 1
ATOM 1676 O O . LYS A 1 214 ? 8.399 -8.337 -17.673 1.00 83.69 214 LYS A O 1
ATOM 1681 N N . CYS A 1 215 ? 8.687 -6.101 -17.697 1.00 91.94 215 CYS A N 1
ATOM 1682 C CA . CYS A 1 215 ? 10.019 -6.115 -17.101 1.00 91.94 215 CYS A CA 1
ATOM 1683 C C . CYS A 1 215 ? 9.989 -6.671 -15.676 1.00 91.94 215 CYS A C 1
ATOM 1685 O O . CYS A 1 215 ? 10.716 -7.620 -15.388 1.00 91.94 215 CYS A O 1
ATOM 1687 N N . VAL A 1 216 ? 9.096 -6.173 -14.818 1.00 88.94 216 VAL A N 1
ATOM 1688 C CA . VAL A 1 216 ? 8.920 -6.682 -13.445 1.00 88.94 216 VAL A CA 1
ATOM 1689 C C . VAL A 1 216 ? 8.562 -8.170 -13.453 1.00 88.94 216 VAL A C 1
ATOM 1691 O O . VAL A 1 216 ? 9.127 -8.959 -12.694 1.00 88.94 216 VAL A O 1
ATOM 1694 N N . MET A 1 217 ? 7.647 -8.569 -14.340 1.00 85.44 217 MET A N 1
ATOM 1695 C CA . MET A 1 217 ? 7.075 -9.911 -14.341 1.00 85.44 217 MET A CA 1
ATOM 1696 C C . MET A 1 217 ? 7.993 -10.983 -14.914 1.00 85.44 217 MET A C 1
ATOM 1698 O O . MET A 1 217 ? 8.008 -12.125 -14.456 1.00 85.44 217 MET A O 1
ATOM 1702 N N . THR A 1 218 ? 8.726 -10.632 -15.966 1.00 85.31 218 THR A N 1
ATOM 1703 C CA . THR A 1 218 ? 9.434 -11.606 -16.809 1.00 85.31 218 THR A CA 1
ATOM 1704 C C . THR A 1 218 ? 10.905 -11.270 -17.020 1.00 85.31 218 THR A C 1
ATOM 1706 O O . THR A 1 218 ? 11.637 -12.081 -17.580 1.00 85.31 218 THR A O 1
ATOM 1709 N N . GLY A 1 219 ? 11.354 -10.081 -16.610 1.00 89.94 219 GLY A N 1
ATOM 1710 C CA . GLY A 1 219 ? 12.690 -9.564 -16.914 1.00 89.94 219 GLY A CA 1
ATOM 1711 C C . GLY A 1 219 ? 12.872 -9.148 -18.379 1.00 89.94 219 GLY A C 1
ATOM 1712 O O . GLY A 1 219 ? 13.996 -8.887 -18.806 1.00 89.94 219 GLY A O 1
ATOM 1713 N N . GLN A 1 220 ? 11.793 -9.107 -19.170 1.00 88.25 220 GLN A N 1
ATOM 1714 C CA . GLN A 1 220 ? 11.809 -8.759 -20.594 1.00 88.25 220 GLN A CA 1
ATOM 1715 C C . GLN A 1 220 ? 11.254 -7.355 -20.842 1.00 88.25 220 GLN A C 1
ATOM 1717 O O . GLN A 1 220 ? 10.471 -6.853 -20.050 1.00 88.25 220 GLN A O 1
ATOM 1722 N N . ALA A 1 221 ? 11.593 -6.751 -21.986 1.00 88.56 221 ALA A N 1
ATOM 1723 C CA . ALA A 1 221 ? 11.151 -5.397 -22.358 1.00 88.56 221 ALA A CA 1
ATOM 1724 C C . ALA A 1 221 ? 11.539 -4.298 -21.342 1.00 88.56 221 ALA A C 1
ATOM 1726 O O . ALA A 1 221 ? 10.938 -3.229 -21.322 1.00 88.56 221 ALA A O 1
ATOM 1727 N N . CYS A 1 222 ? 12.566 -4.556 -20.526 1.00 93.25 222 CYS A N 1
ATOM 1728 C CA . CYS A 1 222 ? 13.169 -3.559 -19.650 1.00 93.25 222 CYS A CA 1
ATOM 1729 C C . CYS A 1 222 ? 13.900 -2.493 -20.471 1.00 93.25 222 CYS A C 1
ATOM 1731 O O . CYS A 1 222 ? 14.579 -2.833 -21.447 1.00 93.25 222 CYS A O 1
ATOM 1733 N N . ALA A 1 223 ? 13.811 -1.237 -20.036 1.00 95.38 223 ALA A N 1
ATOM 1734 C CA . ALA A 1 223 ? 14.654 -0.165 -20.543 1.00 95.38 223 ALA A CA 1
ATOM 1735 C C . ALA A 1 223 ? 15.959 -0.112 -19.726 1.00 95.38 223 ALA A C 1
ATOM 1737 O O . ALA A 1 223 ? 16.725 -1.085 -19.744 1.00 95.38 223 ALA A O 1
ATOM 1738 N N . ALA A 1 224 ? 16.253 0.988 -19.032 1.00 95.75 224 ALA A N 1
ATOM 1739 C CA . ALA A 1 224 ? 17.498 1.129 -18.281 1.00 95.75 224 ALA A CA 1
ATOM 1740 C C . ALA A 1 224 ? 17.435 0.450 -16.904 1.00 95.75 224 ALA A C 1
ATOM 1742 O O . ALA A 1 224 ? 18.458 -0.047 -16.424 1.00 95.75 224 ALA A O 1
ATOM 1743 N N . ILE A 1 225 ? 16.253 0.388 -16.285 1.00 95.62 225 ILE A N 1
ATOM 1744 C CA . ILE A 1 225 ? 16.069 -0.069 -14.905 1.00 95.62 225 ILE A CA 1
ATOM 1745 C C . ILE A 1 225 ? 15.528 -1.505 -14.870 1.00 95.62 225 ILE A C 1
ATOM 1747 O O . ILE A 1 225 ? 14.729 -1.938 -15.702 1.00 95.62 225 ILE A O 1
ATOM 1751 N N . ARG A 1 226 ? 15.998 -2.267 -13.879 1.00 95.69 226 ARG A N 1
ATOM 1752 C CA . ARG A 1 226 ? 15.464 -3.572 -13.469 1.00 95.69 226 ARG A CA 1
ATOM 1753 C C . ARG A 1 226 ? 15.247 -3.548 -11.964 1.00 95.69 226 ARG A C 1
ATOM 1755 O O . ARG A 1 226 ? 15.953 -2.823 -11.267 1.00 95.69 226 ARG A O 1
ATOM 1762 N N . THR A 1 227 ? 14.319 -4.367 -11.483 1.00 94.19 227 THR A N 1
ATOM 1763 C CA . THR A 1 227 ? 14.160 -4.590 -10.047 1.00 94.19 227 THR A CA 1
ATOM 1764 C C . THR A 1 227 ? 15.423 -5.226 -9.458 1.00 94.19 227 THR A C 1
ATOM 1766 O O . THR A 1 227 ? 16.082 -6.032 -10.122 1.00 94.19 227 THR A O 1
ATOM 1769 N N . GLN A 1 228 ? 15.776 -4.886 -8.218 1.00 95.69 228 GLN A N 1
ATOM 1770 C CA . GLN A 1 228 ? 16.970 -5.434 -7.555 1.00 95.69 228 GLN A CA 1
ATOM 1771 C C . GLN A 1 228 ? 16.892 -6.941 -7.344 1.00 95.69 228 GLN A C 1
ATOM 1773 O O . GLN A 1 228 ? 17.901 -7.644 -7.391 1.00 95.69 228 GLN A O 1
ATOM 1778 N N . LYS A 1 229 ? 15.686 -7.440 -7.082 1.00 92.88 229 LYS A N 1
ATOM 1779 C CA . LYS A 1 229 ? 15.370 -8.866 -7.049 1.00 92.88 229 LYS A CA 1
ATOM 1780 C C . LYS A 1 229 ? 14.363 -9.185 -8.142 1.00 92.88 229 LYS A C 1
ATOM 1782 O O . LYS A 1 229 ? 13.724 -8.293 -8.685 1.00 92.88 229 LYS A O 1
ATOM 1787 N N . GLY A 1 230 ? 14.214 -10.465 -8.456 1.00 87.56 230 GLY A N 1
ATOM 1788 C CA . GLY A 1 230 ? 13.259 -10.935 -9.456 1.00 87.56 230 GLY A CA 1
ATOM 1789 C C . GLY A 1 230 ? 13.928 -11.574 -10.678 1.00 87.56 230 GLY A C 1
ATOM 1790 O O . GLY A 1 230 ? 15.117 -11.899 -10.624 1.00 87.56 230 GLY A O 1
ATOM 1791 N N . PRO A 1 231 ? 13.174 -11.808 -11.767 1.00 89.94 231 PRO A N 1
ATOM 1792 C CA . PRO A 1 231 ? 11.810 -11.328 -12.027 1.00 89.94 231 PRO A CA 1
ATOM 1793 C C . PRO A 1 231 ? 10.753 -11.906 -11.077 1.00 89.94 231 PRO A C 1
ATOM 1795 O O . PRO A 1 231 ? 10.972 -12.931 -10.431 1.00 89.94 231 PRO A O 1
ATOM 1798 N N . PHE A 1 232 ? 9.589 -11.263 -11.014 1.00 85.75 232 PHE A N 1
ATOM 1799 C CA . PHE A 1 232 ? 8.465 -11.682 -10.180 1.00 85.75 232 PHE A CA 1
ATOM 1800 C C . PHE A 1 232 ? 7.334 -12.200 -11.076 1.00 85.75 232 PHE A C 1
ATOM 1802 O O . PHE A 1 232 ? 6.560 -11.403 -11.568 1.00 85.75 232 PHE A O 1
ATOM 1809 N N . PRO A 1 233 ? 7.172 -13.508 -11.319 1.00 72.88 233 PRO A N 1
ATOM 1810 C CA . PRO A 1 233 ? 6.180 -14.006 -12.283 1.00 72.88 233 PRO A CA 1
ATOM 1811 C C . PRO A 1 233 ? 4.715 -13.905 -11.820 1.00 72.88 233 PRO A C 1
ATOM 1813 O O . PRO A 1 233 ? 3.814 -14.173 -12.611 1.00 72.88 233 PRO A O 1
ATOM 1816 N N . ALA A 1 234 ? 4.462 -13.531 -10.562 1.00 66.06 234 ALA A N 1
ATOM 1817 C CA . ALA A 1 234 ? 3.120 -13.479 -9.984 1.00 66.06 234 ALA A CA 1
ATOM 1818 C C . ALA A 1 234 ? 2.794 -12.194 -9.188 1.00 66.06 234 ALA A C 1
ATOM 1820 O O . ALA A 1 234 ? 2.205 -12.320 -8.115 1.00 66.06 234 ALA A O 1
ATOM 1821 N N . PRO A 1 235 ? 3.162 -10.968 -9.621 1.00 57.84 235 PRO A N 1
ATOM 1822 C CA . PRO A 1 235 ? 2.640 -9.765 -9.014 1.00 57.84 235 PRO A CA 1
ATOM 1823 C C . PRO A 1 235 ? 1.135 -9.691 -9.221 1.00 57.84 235 PRO A C 1
ATOM 1825 O O . PRO A 1 235 ? 0.597 -10.176 -10.225 1.00 57.84 235 PRO A O 1
ATOM 1828 N N . ARG A 1 236 ? 0.444 -9.089 -8.256 1.00 60.78 236 ARG A N 1
ATOM 1829 C CA . ARG A 1 236 ? -0.982 -8.829 -8.386 1.00 60.78 236 ARG A CA 1
ATOM 1830 C C . ARG A 1 236 ? -1.167 -7.745 -9.431 1.00 60.78 236 ARG A C 1
ATOM 1832 O O . ARG A 1 236 ? -1.015 -6.561 -9.167 1.00 60.78 236 ARG A O 1
ATOM 1839 N N . ASN A 1 237 ? -1.520 -8.135 -10.641 1.00 50.47 237 ASN A N 1
ATOM 1840 C CA . ASN A 1 237 ? -1.782 -7.148 -11.671 1.00 50.47 237 ASN A CA 1
ATOM 1841 C C . ASN A 1 237 ? -3.185 -6.577 -11.484 1.00 50.47 237 ASN A C 1
ATOM 1843 O O . ASN A 1 237 ? -4.146 -7.091 -12.055 1.00 50.47 237 ASN A O 1
ATOM 1847 N N . ILE A 1 238 ? -3.309 -5.544 -10.654 1.00 49.09 238 ILE A N 1
ATOM 1848 C CA . ILE A 1 238 ? -4.556 -4.797 -10.516 1.00 49.09 238 ILE A CA 1
ATOM 1849 C C . ILE A 1 238 ? -4.322 -3.389 -11.017 1.00 49.09 238 ILE A C 1
ATOM 1851 O O . ILE A 1 238 ? -3.545 -2.657 -10.422 1.00 49.09 238 ILE A O 1
ATOM 1855 N N . LEU A 1 239 ? -5.031 -3.039 -12.085 1.00 47.84 239 LEU A N 1
ATOM 1856 C CA . LEU A 1 239 ? -5.170 -1.677 -12.568 1.00 47.84 239 LEU A CA 1
ATOM 1857 C C . LEU A 1 239 ? -6.256 -0.987 -11.739 1.00 47.84 239 LEU A C 1
ATOM 1859 O O . LEU A 1 239 ? -7.443 -1.283 -11.897 1.00 47.84 239 LEU A O 1
ATOM 1863 N N . TRP A 1 240 ? -5.851 -0.104 -10.835 1.00 47.12 240 TRP A N 1
ATOM 1864 C CA . TRP A 1 240 ? -6.777 0.700 -10.039 1.00 47.12 240 TRP A CA 1
ATOM 1865 C C . TRP A 1 240 ? -7.001 2.049 -10.688 1.00 47.12 240 TRP A C 1
ATOM 1867 O O . TRP A 1 240 ? -6.034 2.771 -10.885 1.00 47.12 240 TRP A O 1
ATOM 1877 N N . LEU A 1 241 ? -8.256 2.390 -10.977 1.00 46.56 241 LEU A N 1
ATOM 1878 C CA . LEU A 1 241 ? -8.646 3.706 -11.472 1.00 46.56 241 LEU A CA 1
ATOM 1879 C C . LEU A 1 241 ? -9.053 4.574 -10.274 1.00 46.56 241 LEU A C 1
ATOM 1881 O O . LEU A 1 241 ? -9.989 4.219 -9.560 1.00 46.56 241 LEU A O 1
ATOM 1885 N N . GLN A 1 242 ? -8.365 5.704 -10.083 1.00 37.72 242 GLN A N 1
ATOM 1886 C CA . GLN A 1 242 ? -8.620 6.702 -9.027 1.00 37.72 242 GLN A CA 1
ATOM 1887 C C . GLN A 1 242 ? -10.053 7.240 -9.008 1.00 37.72 242 GLN A C 1
ATOM 1889 O O . GLN A 1 242 ? -10.511 7.813 -8.026 1.00 37.72 242 GLN A O 1
ATOM 1894 N N . GLU A 1 243 ? -10.771 7.116 -10.116 1.00 38.69 243 GLU A N 1
ATOM 1895 C CA . GLU A 1 243 ? -12.119 7.625 -10.193 1.00 38.69 243 GLU A CA 1
ATOM 1896 C C . GLU A 1 243 ? -13.092 6.500 -10.487 1.00 38.69 243 GLU A C 1
ATOM 1898 O O . GLU A 1 243 ? -12.871 5.660 -11.366 1.00 38.69 243 GLU A O 1
ATOM 1903 N N . SER A 1 244 ? -14.198 6.509 -9.737 1.00 38.28 244 SER A N 1
ATOM 1904 C CA . SER A 1 244 ? -15.353 5.671 -10.020 1.00 38.28 244 SER A CA 1
ATOM 1905 C C . SER A 1 244 ? -15.623 5.716 -11.516 1.00 38.28 244 SER A C 1
ATOM 1907 O O . SER A 1 244 ? -15.676 6.789 -12.107 1.00 38.28 244 SER A O 1
ATOM 1909 N N . LEU A 1 245 ? -15.851 4.574 -12.141 1.00 41.31 245 LEU A N 1
ATOM 1910 C CA . LEU A 1 245 ? -16.069 4.542 -13.582 1.00 41.31 245 LEU A CA 1
ATOM 1911 C C . LEU A 1 245 ? -17.300 5.351 -14.066 1.00 41.31 245 LEU A C 1
ATOM 1913 O O . LEU A 1 245 ? -17.498 5.603 -15.256 1.00 41.31 245 LEU A O 1
ATOM 1917 N N . TYR A 1 246 ? -18.115 5.808 -13.115 1.00 32.72 246 TYR A N 1
ATOM 1918 C CA . TYR A 1 246 ? -19.140 6.819 -13.308 1.00 32.72 246 TYR A CA 1
ATOM 1919 C C . TYR A 1 246 ? -18.584 8.139 -13.889 1.00 32.72 246 TYR A C 1
ATOM 1921 O O . TYR A 1 246 ? -19.218 8.717 -14.771 1.00 32.72 246 TYR A O 1
ATOM 1929 N N . THR A 1 247 ? -17.389 8.599 -13.495 1.00 31.09 247 THR A N 1
ATOM 1930 C CA . THR A 1 247 ? -16.782 9.830 -14.040 1.00 31.09 247 THR A CA 1
ATOM 1931 C C . THR A 1 247 ? -16.162 9.625 -15.417 1.00 31.09 247 THR A C 1
ATOM 1933 O O . THR A 1 247 ? -16.316 10.486 -16.281 1.00 31.09 247 THR A O 1
ATOM 1936 N N . THR A 1 248 ? -15.563 8.468 -15.709 1.00 38.72 248 THR A N 1
ATOM 1937 C CA . THR A 1 248 ? -15.022 8.167 -17.053 1.00 38.72 248 THR A CA 1
ATOM 1938 C C . THR A 1 248 ? -16.118 8.179 -18.126 1.00 38.72 248 THR A C 1
ATOM 1940 O O . THR A 1 248 ? -15.882 8.622 -19.253 1.00 38.72 248 THR A O 1
ATOM 1943 N N . LYS A 1 249 ? -17.348 7.786 -17.761 1.00 34.75 249 LYS A N 1
ATOM 1944 C CA . LYS A 1 249 ? -18.549 7.882 -18.610 1.00 34.75 249 LYS A CA 1
ATOM 1945 C C . LYS A 1 249 ? -19.033 9.327 -18.808 1.00 34.75 249 LYS A C 1
ATOM 1947 O O . LYS A 1 249 ? -19.516 9.654 -19.890 1.00 34.75 249 LYS A O 1
ATOM 1952 N N . ILE A 1 250 ? -18.877 10.192 -17.802 1.00 32.09 250 ILE A N 1
ATOM 1953 C CA . ILE A 1 250 ? -19.228 11.625 -17.861 1.00 32.09 250 ILE A CA 1
ATOM 1954 C C . ILE A 1 250 ? -18.224 12.416 -18.715 1.00 32.09 250 ILE A C 1
ATOM 1956 O O . ILE A 1 250 ? -18.629 13.294 -19.473 1.00 32.09 250 ILE A O 1
ATOM 1960 N N . TYR A 1 251 ? -16.935 12.069 -18.669 1.00 31.20 251 TYR A N 1
ATOM 1961 C CA . TYR A 1 251 ? -15.879 12.754 -19.430 1.00 31.20 251 TYR A CA 1
ATOM 1962 C C . TYR A 1 251 ? -15.709 12.265 -20.881 1.00 31.20 251 TYR A C 1
ATOM 1964 O O . TYR A 1 251 ? -14.776 12.675 -21.569 1.00 31.20 251 TYR A O 1
ATOM 1972 N N . GLY A 1 252 ? -16.607 11.408 -21.383 1.00 30.75 252 GLY A N 1
ATOM 1973 C CA . GLY A 1 252 ? -16.649 11.030 -22.801 1.00 30.75 252 GLY A CA 1
ATOM 1974 C C . GLY A 1 252 ? -15.461 10.192 -23.293 1.00 30.75 252 GLY A C 1
ATOM 1975 O O . GLY A 1 252 ? -15.254 10.084 -24.505 1.00 30.75 252 GLY A O 1
ATOM 1976 N N . GLN A 1 253 ? -14.689 9.580 -22.392 1.00 35.12 253 GLN A N 1
ATOM 1977 C CA . GLN A 1 253 ? -13.572 8.715 -22.766 1.00 35.12 253 GLN A CA 1
ATOM 1978 C C . GLN A 1 253 ? -14.107 7.359 -23.261 1.00 35.12 253 GLN A C 1
ATOM 1980 O O . GLN A 1 253 ? -14.837 6.662 -22.558 1.00 35.12 253 GLN A O 1
ATOM 1985 N N . ARG A 1 254 ? -13.809 6.998 -24.519 1.00 30.20 254 ARG A N 1
ATOM 1986 C CA . ARG A 1 254 ? -14.324 5.777 -25.170 1.00 30.20 254 ARG A CA 1
ATOM 1987 C C . ARG A 1 254 ? -13.321 4.626 -25.112 1.00 30.20 254 ARG A C 1
ATOM 1989 O O . ARG A 1 254 ? -12.167 4.782 -25.500 1.00 30.20 254 ARG A O 1
ATOM 1996 N N . ALA A 1 255 ? -13.818 3.442 -24.764 1.00 29.89 255 ALA A N 1
ATOM 1997 C CA . ALA A 1 255 ? -13.124 2.169 -24.926 1.00 29.89 255 ALA A CA 1
ATOM 1998 C C . ALA A 1 255 ? -13.378 1.555 -26.319 1.00 29.89 255 ALA A C 1
ATOM 2000 O O . ALA A 1 255 ? -14.500 1.586 -26.828 1.00 29.89 255 ALA A O 1
ATOM 2001 N N . ARG A 1 256 ? -12.338 0.969 -26.927 1.00 30.47 256 ARG A N 1
ATOM 2002 C CA . ARG A 1 256 ? -12.405 0.208 -28.191 1.00 30.47 256 ARG A CA 1
ATOM 2003 C C . ARG A 1 256 ? -12.911 -1.227 -27.950 1.00 30.47 256 ARG A C 1
ATOM 2005 O O . ARG A 1 256 ? -12.577 -1.835 -26.938 1.00 30.47 256 ARG A O 1
ATOM 2012 N N . THR A 1 257 ? -13.688 -1.759 -28.897 1.00 26.17 257 THR A N 1
ATOM 2013 C CA . THR A 1 257 ? -14.362 -3.073 -28.871 1.00 26.17 257 THR A CA 1
ATOM 2014 C C . THR A 1 257 ? -13.577 -4.190 -29.590 1.00 26.17 257 THR A C 1
ATOM 2016 O O . THR A 1 257 ? -12.965 -3.956 -30.632 1.00 26.17 257 THR A O 1
ATOM 2019 N N . GLY A 1 258 ? -13.634 -5.415 -29.047 1.00 25.73 258 GLY A N 1
ATOM 2020 C CA . GLY A 1 258 ? -13.127 -6.686 -29.601 1.00 25.73 258 GLY A CA 1
ATOM 2021 C C . GLY A 1 258 ? -13.912 -7.878 -29.006 1.00 25.73 258 GLY A C 1
ATOM 2022 O O . GLY A 1 258 ? -14.638 -7.659 -28.038 1.00 25.73 258 GLY A O 1
ATOM 2023 N N . PRO A 1 259 ? -13.884 -9.092 -29.597 1.00 24.59 259 PRO A N 1
ATOM 2024 C CA . PRO A 1 259 ? -14.983 -10.049 -29.461 1.00 24.59 259 PRO A CA 1
ATOM 2025 C C . PRO A 1 259 ? -14.802 -11.044 -28.301 1.00 24.59 259 PRO A C 1
ATOM 2027 O O . PRO A 1 259 ? -13.779 -11.720 -28.249 1.00 24.59 259 PRO A O 1
ATOM 2030 N N . LEU A 1 260 ? -15.864 -11.186 -27.488 1.00 22.14 260 LEU A N 1
ATOM 2031 C CA . LEU A 1 260 ? -16.279 -12.291 -26.582 1.00 22.14 260 LEU A CA 1
ATOM 2032 C C . LEU A 1 260 ? -16.548 -11.837 -25.122 1.00 22.14 260 LEU A C 1
ATOM 2034 O O . LEU A 1 260 ? -15.975 -10.851 -24.693 1.00 22.14 260 LEU A O 1
ATOM 2038 N N . PRO A 1 261 ? -17.489 -12.476 -24.384 1.00 25.86 261 PRO A N 1
ATOM 2039 C CA . PRO A 1 261 ? -18.554 -11.729 -23.706 1.00 25.86 261 PRO A CA 1
ATOM 2040 C C . PRO A 1 261 ? -18.598 -11.769 -22.157 1.00 25.86 261 PRO A C 1
ATOM 2042 O O . PRO A 1 261 ? -18.170 -12.725 -21.515 1.00 25.86 261 PRO A O 1
ATOM 2045 N N . VAL A 1 262 ? -19.341 -10.771 -21.647 1.00 21.06 262 VAL A N 1
ATOM 2046 C CA . VAL A 1 262 ? -20.177 -10.650 -20.423 1.00 21.06 262 VAL A CA 1
ATOM 2047 C C . VAL A 1 262 ? -19.700 -9.672 -19.328 1.00 21.06 262 VAL A C 1
ATOM 2049 O O . VAL A 1 262 ? -18.608 -9.751 -18.776 1.00 21.06 262 VAL A O 1
ATOM 2052 N N . VAL A 1 263 ? -20.638 -8.759 -19.038 1.00 21.91 263 VAL A N 1
ATOM 2053 C CA . VAL A 1 263 ? -20.620 -7.453 -18.357 1.00 21.91 263 VAL A CA 1
ATOM 2054 C C . VAL A 1 263 ? -21.178 -7.548 -16.923 1.00 21.91 263 VAL A C 1
ATOM 2056 O O . VAL A 1 263 ? -21.912 -8.483 -16.605 1.00 21.91 263 VAL A O 1
ATOM 2059 N N . ILE A 1 264 ? -20.822 -6.579 -16.066 1.00 26.97 264 ILE A N 1
ATOM 2060 C CA . ILE A 1 264 ? -21.697 -5.636 -15.307 1.00 26.97 264 ILE A CA 1
ATOM 2061 C C . ILE A 1 264 ? -20.760 -4.888 -14.342 1.00 26.97 264 ILE A C 1
ATOM 2063 O O . ILE A 1 264 ? -20.295 -5.463 -13.368 1.00 26.97 264 ILE A O 1
ATOM 2067 N N . ASP A 1 265 ? -20.124 -3.834 -14.842 1.00 24.31 265 ASP A N 1
ATOM 2068 C CA . ASP A 1 265 ? -20.417 -2.409 -14.598 1.00 24.31 265 ASP A CA 1
ATOM 2069 C C . ASP A 1 265 ? -19.846 -1.939 -13.239 1.00 24.31 265 ASP A C 1
ATOM 2071 O O . ASP A 1 265 ? -20.169 -2.476 -12.184 1.00 24.31 265 ASP A O 1
ATOM 2075 N N . PHE A 1 266 ? -18.893 -1.007 -13.234 1.00 29.19 266 PHE A N 1
ATOM 2076 C CA . PHE A 1 266 ? -18.889 0.130 -14.154 1.00 29.19 266 PHE A CA 1
ATOM 2077 C C . PHE A 1 266 ? -17.835 0.214 -15.290 1.00 29.19 266 PHE A C 1
ATOM 2079 O O . PHE A 1 266 ? -17.604 1.316 -15.727 1.00 29.19 266 PHE A O 1
ATOM 2086 N N . ALA A 1 267 ? -17.173 -0.817 -15.844 1.00 29.83 267 ALA A N 1
ATOM 2087 C CA . ALA A 1 267 ? -16.241 -0.579 -16.983 1.00 29.83 267 ALA A CA 1
ATOM 2088 C C . ALA A 1 267 ? -16.450 -1.472 -18.204 1.00 29.83 267 ALA A C 1
ATOM 2090 O O . ALA A 1 267 ? -16.257 -2.684 -18.145 1.00 29.83 267 ALA A O 1
ATOM 2091 N N . PHE A 1 268 ? -16.688 -0.841 -19.353 1.00 29.59 268 PHE A N 1
ATOM 2092 C CA . PHE A 1 268 ? -16.166 -1.328 -20.627 1.00 29.59 268 PHE A CA 1
ATOM 2093 C C . PHE A 1 268 ? -14.629 -1.298 -20.587 1.00 29.59 268 PHE A C 1
ATOM 2095 O O . PHE A 1 268 ? -14.074 -0.251 -20.276 1.00 29.59 268 PHE A O 1
ATOM 2102 N N . THR A 1 269 ? -13.961 -2.409 -20.928 1.00 30.75 269 THR A N 1
ATOM 2103 C CA . THR A 1 269 ? -12.637 -2.503 -21.604 1.00 30.75 269 THR A CA 1
ATOM 2104 C C . THR A 1 269 ? -12.163 -3.969 -21.633 1.00 30.75 269 THR A C 1
ATOM 2106 O O . THR A 1 269 ? -11.299 -4.385 -20.871 1.00 30.75 269 THR A O 1
ATOM 2109 N N . ASP A 1 270 ? -12.689 -4.784 -22.552 1.00 32.41 270 ASP A N 1
ATOM 2110 C CA . ASP A 1 270 ? -12.317 -6.213 -22.671 1.00 32.41 270 ASP A CA 1
ATOM 2111 C C . ASP A 1 270 ? -10.833 -6.465 -23.020 1.00 32.41 270 ASP A C 1
ATOM 2113 O O . ASP A 1 270 ? -10.326 -7.568 -22.842 1.00 32.41 270 ASP A O 1
ATOM 2117 N N . MET A 1 271 ? -10.107 -5.448 -23.495 1.00 26.92 271 MET A N 1
ATOM 2118 C CA . MET A 1 271 ? -8.757 -5.626 -24.043 1.00 26.92 271 MET A CA 1
ATOM 2119 C C . MET A 1 271 ? -7.636 -5.625 -22.987 1.00 26.92 271 MET A C 1
ATOM 2121 O O . MET A 1 271 ? -6.554 -6.132 -23.260 1.00 26.92 271 MET A O 1
ATOM 2125 N N . ILE A 1 272 ? -7.878 -5.075 -21.791 1.00 32.12 272 ILE A N 1
ATOM 2126 C CA . ILE A 1 272 ? -6.862 -4.970 -20.721 1.00 32.12 272 ILE A CA 1
ATOM 2127 C C . ILE A 1 272 ? -7.065 -6.078 -19.676 1.00 32.12 272 ILE A C 1
ATOM 2129 O O . ILE A 1 272 ? -6.109 -6.697 -19.212 1.00 32.12 272 ILE A O 1
ATOM 2133 N N . TYR A 1 273 ? -8.319 -6.441 -19.393 1.00 31.84 273 TYR A N 1
ATOM 2134 C CA . TYR A 1 273 ? -8.673 -7.527 -18.471 1.00 31.84 273 TYR A CA 1
ATOM 2135 C C . TYR A 1 273 ? -8.459 -8.944 -19.032 1.00 31.84 273 TYR A C 1
ATOM 2137 O O . TYR A 1 273 ? -8.706 -9.919 -18.323 1.00 31.84 273 TYR A O 1
ATOM 2145 N N . SER A 1 274 ? -8.057 -9.109 -20.297 1.00 28.64 274 SER A N 1
ATOM 2146 C CA . SER A 1 274 ? -7.610 -10.408 -20.829 1.00 28.64 274 SER A CA 1
ATOM 2147 C C . SER A 1 274 ? -6.145 -10.714 -20.495 1.00 28.64 274 SER A C 1
ATOM 2149 O O . SER A 1 274 ? -5.704 -11.841 -20.700 1.00 28.64 274 SER A O 1
ATOM 2151 N N . VAL A 1 275 ? -5.397 -9.723 -19.993 1.00 33.34 275 VAL A N 1
ATOM 2152 C CA . VAL A 1 275 ? -3.976 -9.842 -19.626 1.00 33.34 275 VAL A CA 1
ATOM 2153 C C . VAL A 1 275 ? -3.787 -9.930 -18.097 1.00 33.34 275 VAL A C 1
ATOM 2155 O O . VAL A 1 275 ? -2.753 -10.408 -17.637 1.00 33.34 275 VAL A O 1
ATOM 2158 N N . PHE A 1 276 ? -4.793 -9.538 -17.296 1.00 34.50 276 PHE A N 1
ATOM 2159 C CA . PHE A 1 276 ? -4.672 -9.311 -15.846 1.00 34.50 276 PHE A CA 1
ATOM 2160 C C . PHE A 1 276 ? -5.845 -9.891 -15.016 1.00 34.50 276 PHE A C 1
ATOM 2162 O O . PHE A 1 276 ? -6.951 -10.068 -15.528 1.00 34.50 276 PHE A O 1
ATOM 2169 N N . ASP A 1 277 ? -5.601 -10.227 -13.739 1.00 37.34 277 ASP A N 1
ATOM 2170 C CA . ASP A 1 277 ? -6.511 -11.008 -12.875 1.00 37.34 277 ASP A CA 1
ATOM 2171 C C . ASP A 1 277 ? -7.815 -10.249 -12.537 1.00 37.34 277 ASP A C 1
ATOM 2173 O O . ASP A 1 277 ? -7.816 -9.200 -11.896 1.00 37.34 277 ASP A O 1
ATOM 2177 N N . ARG A 1 278 ? -8.960 -10.810 -12.950 1.00 39.06 278 ARG A N 1
ATOM 2178 C CA . ARG A 1 278 ? -10.314 -10.224 -12.856 1.00 39.06 278 ARG A CA 1
ATOM 2179 C C . ARG A 1 278 ? -10.950 -10.340 -11.457 1.00 39.06 278 ARG A C 1
ATOM 2181 O O . ARG A 1 278 ? -12.180 -10.365 -11.349 1.00 39.06 278 ARG A O 1
ATOM 2188 N N . SER A 1 279 ? -10.176 -10.529 -10.392 1.00 37.78 279 SER A N 1
ATOM 2189 C CA . SER A 1 279 ? -10.683 -10.949 -9.074 1.00 37.78 279 SER A CA 1
ATOM 2190 C C . SER A 1 279 ? -11.097 -9.805 -8.126 1.00 37.78 279 SER A C 1
ATOM 2192 O O . SER A 1 279 ? -11.794 -10.074 -7.149 1.00 37.78 279 SER A O 1
ATOM 2194 N N . HIS A 1 280 ? -10.732 -8.546 -8.411 1.00 38.22 280 HIS A N 1
ATOM 2195 C CA . HIS A 1 280 ? -10.860 -7.413 -7.470 1.00 38.22 280 HIS A CA 1
ATOM 2196 C C . HIS A 1 280 ? -11.701 -6.255 -8.038 1.00 38.22 280 HIS A C 1
ATOM 2198 O O . HIS A 1 280 ? -11.575 -5.910 -9.212 1.00 38.22 280 HIS A O 1
ATOM 2204 N N . MET A 1 281 ? -12.558 -5.654 -7.205 1.00 38.88 281 MET A N 1
ATOM 2205 C CA . MET A 1 281 ? -13.401 -4.488 -7.496 1.00 38.88 281 MET A CA 1
ATOM 2206 C C . MET A 1 281 ? -13.470 -3.540 -6.284 1.00 38.88 281 MET A C 1
ATOM 2208 O O . MET A 1 281 ? -13.418 -3.965 -5.134 1.00 38.88 281 MET A O 1
ATOM 2212 N N . ILE A 1 282 ? -13.627 -2.239 -6.535 1.00 40.41 282 ILE A N 1
ATOM 2213 C CA . ILE A 1 282 ? -13.694 -1.198 -5.497 1.00 40.41 282 ILE A CA 1
ATOM 2214 C C . ILE A 1 282 ? -14.937 -0.374 -5.715 1.00 40.41 282 ILE A C 1
ATOM 2216 O O . ILE A 1 282 ? -15.219 0.043 -6.840 1.00 40.41 282 ILE A O 1
ATOM 2220 N N . ALA A 1 283 ? -15.690 -0.158 -4.648 1.00 32.75 283 ALA A N 1
ATOM 2221 C CA . ALA A 1 283 ? -16.971 0.506 -4.719 1.00 32.75 283 ALA A CA 1
ATOM 2222 C C . ALA A 1 283 ? -17.016 1.633 -3.683 1.00 32.75 283 ALA A C 1
ATOM 2224 O O . ALA A 1 283 ? -17.425 1.442 -2.544 1.00 32.75 283 ALA A O 1
ATOM 2225 N N . GLY A 1 284 ? -16.622 2.830 -4.124 1.00 33.31 284 GLY A N 1
ATOM 2226 C CA . GLY A 1 284 ? -16.867 4.084 -3.412 1.00 33.31 284 GLY A CA 1
ATOM 2227 C C . GLY A 1 284 ? -15.608 4.811 -2.945 1.00 33.31 284 GLY A C 1
ATOM 2228 O O . GLY A 1 284 ? -14.671 4.200 -2.444 1.00 33.31 284 GLY A O 1
ATOM 2229 N N . TYR A 1 285 ? -15.645 6.136 -3.097 1.00 36.06 285 TYR A N 1
ATOM 2230 C CA . TYR A 1 285 ? -14.734 7.104 -2.489 1.00 36.06 285 TYR A CA 1
ATOM 2231 C C . TYR A 1 285 ? -15.522 7.902 -1.451 1.00 36.06 285 TYR A C 1
ATOM 2233 O O . TYR A 1 285 ? -16.557 8.480 -1.786 1.00 36.06 285 TYR A O 1
ATOM 2241 N N . VAL A 1 286 ? -15.038 7.979 -0.212 1.00 33.44 286 VAL A N 1
ATOM 2242 C CA . VAL A 1 286 ? -15.593 8.885 0.807 1.00 33.44 286 VAL A CA 1
ATOM 2243 C C . VAL A 1 286 ? -14.582 10.002 1.062 1.00 33.44 286 VAL A C 1
ATOM 2245 O O . VAL A 1 286 ? -13.847 9.975 2.039 1.00 33.44 286 VAL A O 1
ATOM 2248 N N . SER A 1 287 ? -14.507 10.981 0.155 1.00 31.39 287 SER A N 1
ATOM 2249 C CA . SER A 1 287 ? -13.558 12.107 0.250 1.00 31.39 287 SER A CA 1
ATOM 2250 C C . SER A 1 287 ? -14.044 13.284 1.108 1.00 31.39 287 SER A C 1
ATOM 2252 O O . SER A 1 287 ? -13.322 14.263 1.261 1.00 31.39 287 SER A O 1
ATOM 2254 N N . SER A 1 288 ? -15.255 13.245 1.680 1.00 30.08 288 SER A N 1
ATOM 2255 C CA . SER A 1 288 ? -15.717 14.308 2.585 1.00 30.08 288 SER A CA 1
ATOM 2256 C C . SER A 1 288 ? -16.895 13.873 3.469 1.00 30.08 288 SER A C 1
ATOM 2258 O O . SER A 1 288 ? -18.013 13.648 3.010 1.00 30.08 288 SER A O 1
ATOM 2260 N N . LEU A 1 289 ? -16.651 13.803 4.778 1.00 35.22 289 LEU A N 1
ATOM 2261 C CA . LEU A 1 289 ? -17.648 13.516 5.814 1.00 35.22 289 LEU A CA 1
ATOM 2262 C C . LEU A 1 289 ? -18.455 14.738 6.343 1.00 35.22 289 LEU A C 1
ATOM 2264 O O . LEU A 1 289 ? -18.786 14.751 7.525 1.00 35.22 289 LEU A O 1
ATOM 2268 N N . PRO A 1 290 ? -18.872 15.736 5.526 1.00 24.70 290 PRO A N 1
ATOM 2269 C CA . PRO A 1 290 ? -19.990 16.593 5.936 1.00 24.70 290 PRO A CA 1
ATOM 2270 C C . PRO A 1 290 ? -21.224 16.577 5.018 1.00 24.70 290 PRO A C 1
ATOM 2272 O O . PRO A 1 290 ? -22.122 17.379 5.250 1.00 24.70 290 PRO A O 1
ATOM 2275 N N . ARG A 1 291 ? -21.330 15.719 3.987 1.00 25.73 291 ARG A N 1
ATOM 2276 C CA . ARG A 1 291 ? -22.467 15.799 3.029 1.00 25.73 291 ARG A CA 1
ATOM 2277 C C . ARG A 1 291 ? -23.217 14.508 2.688 1.00 25.73 291 ARG A C 1
ATOM 2279 O O . ARG A 1 291 ? -24.053 14.533 1.795 1.00 25.73 291 ARG A O 1
ATOM 2286 N N . ILE A 1 292 ? -22.997 13.409 3.410 1.00 28.12 292 ILE A N 1
ATOM 2287 C CA . ILE A 1 292 ? -23.833 12.196 3.260 1.00 28.12 292 ILE A CA 1
ATOM 2288 C C . ILE A 1 292 ? -25.133 12.285 4.095 1.00 28.12 292 ILE A C 1
ATOM 2290 O O . ILE A 1 292 ? -26.029 11.462 3.946 1.00 28.12 292 ILE A O 1
ATOM 2294 N N . PHE A 1 293 ? -25.297 13.345 4.895 1.00 28.55 293 PHE A N 1
ATOM 2295 C CA . PHE A 1 293 ? -26.558 13.677 5.559 1.00 28.55 293 PHE A CA 1
ATOM 2296 C C . PHE A 1 293 ? -27.011 15.091 5.174 1.00 28.55 293 PHE A C 1
ATOM 2298 O O . PHE A 1 293 ? -26.671 16.067 5.843 1.00 28.55 293 PHE A O 1
ATOM 2305 N N . ALA A 1 294 ? -27.759 15.182 4.077 1.00 25.61 294 ALA A N 1
ATOM 2306 C CA . ALA A 1 294 ? -28.736 16.233 3.806 1.00 25.61 294 ALA A CA 1
ATOM 2307 C C . ALA A 1 294 ? -29.902 15.618 3.025 1.00 25.61 294 ALA A C 1
ATOM 2309 O O . ALA A 1 294 ? -29.616 14.885 2.051 1.00 25.61 294 ALA A O 1
#

Sequence (294 aa):
EDEFIGAVKDKVSKGKLVQLGVFWDFGQHANDTEQAKFIETVTSIIDKYGFNGIDLNEFGFPTLDDGDDDFEQPQTTAVVNYIQTLRTIKAKYGDDFGLSFTIRSTSFQLSSDTYGYHFNGAYLPVIHALRDELSTLCLHHFDGTDDVLDWNGAKVSQDSSDYWVAMVDRPLSGFIVAGKSLPPFPASKVAVGVAPWNPSSQDSFRVNLENGLKCVMTGQACAAIRTQKGPFPAPRNILWLQESLYTTKIYGQRARTGPLPVVIDFAFTDMIYSVFDRSHMIAGYVSSLPRIFA